Protein AF-0000000078817148 (afdb_homodimer)

Sequence (248 aa):
MAYEWDNKKPTAQMLGRWQPFHDGHYALFQEIIKKTGQVCIQIRDVQGVDDNPFDFDTVKKNIEEKLNPEFEGRFKIMMVPNITNICYGRGVGYKIEEVVLSEEIQQISATKIRAKMREDGKLKMAYEWDNKKPTAQMLGRWQPFHDGHYALFQEIIKKTGQVCIQIRDVQGVDDNPFDFDTVKKNIEEKLNPEFEGRFKIMMVPNITNICYGRGVGYKIEEVVLSEEIQQISATKIRAKMREDGKLK

Foldseek 3Di:
DDAADDPPFDEAEDEDQCLPVDPLNVVVVVVRCVVGVAYEYEHEQQPPPDPRPDGDVRRVVNVCVVCPPVSPNRYHYDYDYRDPDDDDDPPDPDDDDDDDDDPVSVPDDSVVVVVVCVVVPNHD/DDAADDPPFDEAEDEDQCLPVDPLNVVVVVVRCVVGVAYEYEHEQQPPPDPRPDGDVRRVVNVCVVCPPVSPNRYHYDYDYRDPDDDDDPPDPDDDDDDDDDPVSVPDDSVVVVVVCVVVPNHD

Organism: Pelagibacter ubique (strain HTCC1062) (NCBI:txid335992)

Solvent-accessible surface area (backbone atoms only — not comparable to full-atom values): 13906 Å² total; per-residue (Å²): 131,84,58,74,73,56,55,64,42,60,19,25,34,41,72,43,68,45,59,56,73,45,70,44,55,51,55,50,47,62,58,47,32,70,75,50,61,23,32,40,36,33,35,36,41,40,56,71,48,83,94,25,84,58,45,68,70,58,39,50,49,52,50,48,60,70,43,45,74,85,46,53,45,33,56,48,78,44,80,39,53,20,56,38,31,43,44,42,55,79,86,57,90,51,44,78,42,77,51,84,72,55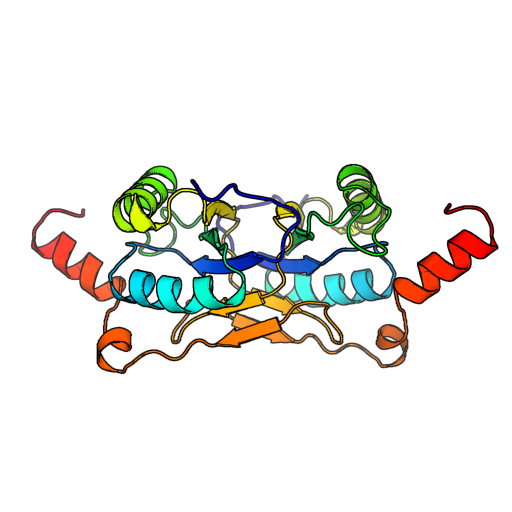,67,78,45,66,67,60,49,44,68,57,51,51,52,52,33,36,75,73,65,77,40,134,130,84,58,73,72,56,53,64,41,59,19,23,35,40,74,43,69,46,60,56,73,47,70,44,54,52,54,49,45,63,59,49,31,70,73,50,61,23,31,41,37,34,34,35,41,38,55,71,48,81,94,24,84,58,45,69,70,57,40,50,51,53,48,48,60,70,44,47,74,84,46,51,44,34,58,47,79,44,82,39,50,20,58,37,31,43,44,41,55,80,87,58,90,51,44,78,42,79,52,85,72,56,68,77,45,67,66,59,47,42,69,60,50,50,52,52,32,37,75,73,65,76,39,134

pLDDT: mean 96.59, std 4.19, range [62.62, 98.94]

InterPro domains:
  IPR014729 Rossmann-like alpha/beta/alpha sandwich fold [G3DSA:3.40.50.620] (5-93)

Radius of gyration: 19.19 Å; Cα contacts (8 Å, |Δi|>4): 423; chains: 2; bounding box: 49×57×43 Å

Secondary structure (DSSP, 8-state):
------TTS-EEEEEE--TT--HHHHHHHHHHHHHHS-EEEEEE--TTSTT----HHHHHHHHHHHHTTTTTTSEEEEEE--EEEEEE-TT-SSEEEEPPPPHHHHT--HHHHHHHHHHTTS--/------TTS-EEEEEE--TT--HHHHHHHHHHHHHHS-EEEEEE--TTSTT----HHHHHHHHHHHHTTTTTTSEEEEEE--EEEEEE-TT-SSEEEEPPPPHHHHT--HHHHHHHHHHTTS--

Structure (mmCIF, N/CA/C/O backbone):
data_AF-0000000078817148-model_v1
#
loop_
_entity.id
_entity.type
_entity.pdbx_description
1 polymer Cytidylyltransferase
#
loop_
_atom_site.group_PDB
_atom_site.id
_atom_site.type_symbol
_atom_site.label_atom_id
_atom_site.label_alt_id
_atom_site.label_comp_id
_atom_site.label_asym_id
_atom_site.label_entity_id
_atom_site.label_seq_id
_atom_site.pdbx_PDB_ins_code
_atom_site.Cartn_x
_atom_site.Cartn_y
_atom_site.Cartn_z
_atom_site.occupancy
_atom_site.B_iso_or_equiv
_atom_site.auth_seq_id
_atom_site.auth_comp_id
_atom_site.auth_asym_id
_atom_site.auth_atom_id
_atom_site.pdbx_PDB_model_num
ATOM 1 N N . MET A 1 1 ? -25.312 -10.078 -11.852 1 62.62 1 MET A N 1
ATOM 2 C CA . MET A 1 1 ? -24.797 -8.82 -12.383 1 62.62 1 MET A CA 1
ATOM 3 C C . MET A 1 1 ? -23.281 -8.734 -12.188 1 62.62 1 MET A C 1
ATOM 5 O O . MET A 1 1 ? -22.75 -9.242 -11.203 1 62.62 1 MET A O 1
ATOM 9 N N . ALA A 1 2 ? -22.594 -8.281 -13.305 1 83.25 2 ALA A N 1
ATOM 10 C CA . ALA A 1 2 ? -21.141 -8.172 -13.266 1 83.25 2 ALA A CA 1
ATOM 11 C C . ALA A 1 2 ? -20.688 -7.191 -12.195 1 83.25 2 ALA A C 1
ATOM 13 O O . ALA A 1 2 ? -21.328 -6.168 -11.969 1 83.25 2 ALA A O 1
ATOM 14 N N . TYR A 1 3 ? -19.812 -7.652 -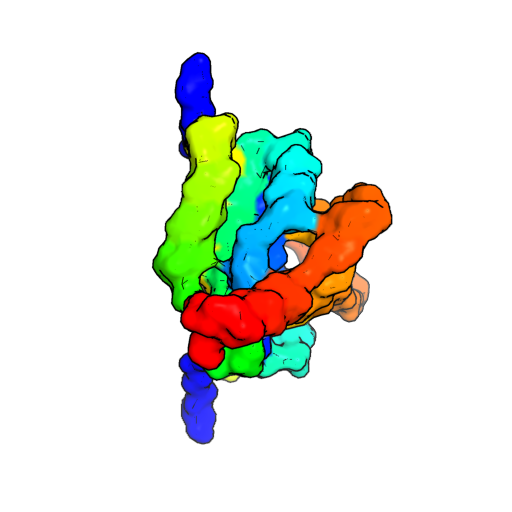11.25 1 90.56 3 TYR A N 1
ATOM 15 C CA . TYR A 1 3 ? -19.281 -6.754 -10.227 1 90.56 3 TYR A CA 1
ATOM 16 C C . TYR A 1 3 ? -18.641 -5.523 -10.859 1 90.56 3 TYR A C 1
ATOM 18 O O . TYR A 1 3 ? -17.938 -5.633 -11.867 1 90.56 3 TYR A O 1
ATOM 26 N N . GLU A 1 4 ? -18.953 -4.316 -10.344 1 94.69 4 GLU A N 1
ATOM 27 C CA . GLU A 1 4 ? -18.375 -3.061 -10.828 1 94.69 4 GLU A CA 1
ATOM 28 C C . GLU A 1 4 ? -17.406 -2.469 -9.812 1 94.69 4 GLU A C 1
ATOM 30 O O . GLU A 1 4 ? -17.781 -2.18 -8.68 1 94.69 4 GLU A O 1
ATOM 35 N N . TRP A 1 5 ? -16.188 -2.34 -10.258 1 98.12 5 TRP A N 1
ATOM 36 C CA . TRP A 1 5 ? -15.156 -1.738 -9.422 1 98.12 5 TRP A CA 1
ATOM 37 C C . TRP A 1 5 ? -15.562 -0.333 -8.984 1 98.12 5 TRP A C 1
ATOM 39 O O . TRP A 1 5 ? -16.062 0.451 -9.789 1 98.12 5 TRP A O 1
ATOM 49 N N . ASP A 1 6 ? -15.359 -0.062 -7.664 1 98.06 6 ASP A N 1
ATOM 50 C CA . ASP A 1 6 ? -15.562 1.275 -7.113 1 98.06 6 ASP A CA 1
ATOM 51 C C . ASP A 1 6 ? -14.359 1.704 -6.27 1 98.06 6 ASP A C 1
ATOM 53 O O . ASP A 1 6 ? -14.125 1.15 -5.195 1 98.06 6 ASP A O 1
ATOM 57 N N . ASN A 1 7 ? -13.664 2.701 -6.664 1 98.19 7 ASN A N 1
ATOM 58 C CA . ASN A 1 7 ? -12.438 3.16 -6.031 1 98.19 7 ASN A CA 1
ATOM 59 C C . ASN A 1 7 ? -12.688 3.67 -4.617 1 98.19 7 ASN A C 1
ATOM 61 O O . ASN A 1 7 ? -11.766 3.736 -3.801 1 98.19 7 ASN A O 1
ATOM 65 N N . LYS A 1 8 ? -13.859 3.984 -4.324 1 98.44 8 LYS A N 1
ATOM 66 C CA . LYS A 1 8 ? -14.172 4.629 -3.055 1 98.44 8 LYS A CA 1
ATOM 67 C C . LYS A 1 8 ? -14.695 3.613 -2.041 1 98.44 8 LYS A C 1
ATOM 69 O O . LYS A 1 8 ? -14.852 3.932 -0.859 1 98.44 8 LYS A O 1
ATOM 74 N N . LYS A 1 9 ? -14.93 2.453 -2.424 1 98.25 9 LYS A N 1
ATOM 75 C CA . LYS A 1 9 ? -15.391 1.407 -1.518 1 98.25 9 LYS A CA 1
ATOM 76 C C . LYS A 1 9 ? -14.227 0.801 -0.739 1 98.25 9 LYS A C 1
ATOM 78 O O . LYS A 1 9 ? -13.086 0.816 -1.206 1 98.25 9 LYS A O 1
ATOM 83 N N . PRO A 1 10 ? -14.57 0.282 0.45 1 98.62 10 PRO A N 1
ATOM 84 C CA . PRO A 1 10 ? -13.508 -0.436 1.168 1 98.62 10 PRO A CA 1
ATOM 85 C C . PRO A 1 10 ? -12.805 -1.47 0.296 1 98.62 10 PRO A C 1
ATOM 87 O O . PRO A 1 10 ? -13.453 -2.223 -0.431 1 98.62 10 PRO A O 1
ATOM 90 N N . THR A 1 11 ? -11.523 -1.424 0.329 1 98.88 11 THR A N 1
ATOM 91 C CA . THR A 1 11 ? -10.703 -2.256 -0.54 1 98.88 11 THR A CA 1
ATOM 92 C C . THR A 1 11 ? -9.555 -2.887 0.245 1 98.88 11 THR A C 1
ATOM 94 O O . THR A 1 11 ? -8.938 -2.234 1.091 1 98.88 11 THR A O 1
ATOM 97 N N . ALA A 1 12 ? -9.234 -4.168 0.027 1 98.94 12 ALA A N 1
ATOM 98 C CA . ALA A 1 12 ? -8.07 -4.816 0.633 1 98.94 12 ALA A CA 1
ATOM 99 C C . ALA A 1 12 ? -6.832 -4.648 -0.24 1 98.94 12 ALA A C 1
ATOM 101 O O . ALA A 1 12 ? -6.922 -4.684 -1.47 1 98.94 12 ALA A O 1
ATOM 102 N N . GLN A 1 13 ? -5.723 -4.422 0.364 1 98.88 13 GLN A N 1
ATOM 103 C CA . GLN A 1 13 ? -4.434 -4.387 -0.321 1 98.88 13 GLN A CA 1
ATOM 104 C C . GLN A 1 13 ? -3.727 -5.734 -0.233 1 98.88 13 GLN A C 1
ATOM 106 O O . GLN A 1 13 ? -3.693 -6.355 0.831 1 98.88 13 GLN A O 1
ATOM 111 N N . MET A 1 14 ? -3.221 -6.148 -1.293 1 98.62 14 MET A N 1
ATOM 112 C CA . MET A 1 14 ? -2.34 -7.305 -1.423 1 98.62 14 MET A CA 1
ATOM 113 C C . MET A 1 14 ? -1.045 -6.926 -2.133 1 98.62 14 MET A C 1
ATOM 115 O O . MET A 1 14 ? -1.042 -6.691 -3.344 1 98.62 14 MET A O 1
ATOM 119 N N . LEU A 1 15 ? 0.005 -6.848 -1.396 1 98.81 15 LEU A N 1
ATOM 120 C CA . LEU A 1 15 ? 1.293 -6.391 -1.904 1 98.81 15 LEU A CA 1
ATOM 121 C C . LEU A 1 15 ? 2.234 -7.566 -2.141 1 98.81 15 LEU A C 1
ATOM 123 O O . LEU A 1 15 ? 2.309 -8.484 -1.317 1 98.81 15 LEU A O 1
ATOM 127 N N . GLY A 1 16 ? 2.936 -7.562 -3.262 1 98.31 16 GLY A N 1
ATOM 128 C CA . GLY A 1 16 ? 3.908 -8.617 -3.492 1 98.31 16 GLY A CA 1
ATOM 129 C C . GLY A 1 16 ? 4.746 -8.398 -4.738 1 98.31 16 GLY A C 1
ATOM 130 O O . GLY A 1 16 ? 4.543 -7.418 -5.461 1 98.31 16 GLY A O 1
ATOM 131 N N . ARG A 1 17 ? 5.734 -9.273 -4.879 1 98.12 17 ARG A N 1
ATOM 132 C CA . ARG A 1 17 ? 6.531 -9.328 -6.102 1 98.12 17 ARG A CA 1
ATOM 133 C C . ARG A 1 17 ? 5.855 -10.188 -7.16 1 98.12 17 ARG A C 1
ATOM 135 O O . ARG A 1 17 ? 5.973 -9.914 -8.359 1 98.12 17 ARG A O 1
ATOM 142 N N . TRP A 1 18 ? 5.238 -11.289 -6.746 1 98.06 18 TRP A N 1
ATOM 143 C CA . TRP A 1 18 ? 4.484 -12.203 -7.605 1 98.06 18 TRP A CA 1
ATOM 144 C C . TRP A 1 18 ? 5.352 -12.711 -8.75 1 98.06 18 TRP A C 1
ATOM 146 O O . TRP A 1 18 ? 4.965 -12.625 -9.914 1 98.06 18 TRP A O 1
ATOM 156 N N . GLN A 1 19 ? 6.434 -13.281 -8.391 1 96.88 19 GLN A N 1
ATOM 157 C CA . GLN A 1 19 ? 7.512 -13.656 -9.297 1 96.88 19 GLN A CA 1
ATOM 158 C C . GLN A 1 19 ? 7.742 -15.164 -9.273 1 96.88 19 GLN A C 1
ATOM 160 O O . GLN A 1 19 ? 8.852 -15.625 -8.992 1 96.88 19 GLN A O 1
ATOM 165 N N . PRO A 1 20 ? 6.93 -16.016 -9.586 1 97.06 20 PRO A N 1
ATOM 166 C CA . PRO A 1 20 ? 5.652 -15.75 -10.25 1 97.06 20 PRO A CA 1
ATOM 167 C C . PRO A 1 20 ? 4.465 -15.781 -9.297 1 97.06 20 PRO A C 1
ATOM 169 O O . PRO A 1 20 ? 4.609 -16.203 -8.141 1 97.06 20 PRO A O 1
ATOM 172 N N . PHE A 1 21 ? 3.291 -15.352 -9.773 1 98 21 PHE A N 1
ATOM 173 C CA . PHE A 1 21 ? 2.023 -15.578 -9.086 1 98 21 PHE A CA 1
ATOM 174 C C . PHE A 1 21 ? 1.657 -17.047 -9.102 1 98 21 PHE A C 1
ATOM 176 O O . PHE A 1 21 ? 1.493 -17.641 -10.172 1 98 21 PHE A O 1
ATOM 183 N N . HIS A 1 22 ? 1.601 -17.672 -7.949 1 96.94 22 HIS A N 1
ATOM 184 C CA . HIS A 1 22 ? 1.388 -19.109 -7.887 1 96.94 22 HIS A CA 1
ATOM 185 C C . HIS A 1 22 ? 0.151 -19.453 -7.059 1 96.94 22 HIS A C 1
ATOM 187 O O . HIS A 1 22 ? -0.595 -18.562 -6.656 1 96.94 22 HIS A O 1
ATOM 193 N N . ASP A 1 23 ? -0.026 -20.719 -6.754 1 96.81 23 ASP A N 1
ATOM 194 C CA . ASP A 1 23 ? -1.26 -21.203 -6.137 1 96.81 23 ASP A CA 1
ATOM 195 C C . ASP A 1 23 ? -1.374 -20.719 -4.691 1 96.81 23 ASP A C 1
ATOM 197 O O . ASP A 1 23 ? -2.477 -20.484 -4.195 1 96.81 23 ASP A O 1
ATOM 201 N N . GLY A 1 24 ? -0.303 -20.594 -4.082 1 96.75 24 GLY A N 1
ATOM 202 C CA . GLY A 1 24 ? -0.321 -20.016 -2.742 1 96.75 24 GLY A CA 1
ATOM 203 C C . GLY A 1 24 ? -0.859 -18.594 -2.707 1 96.75 24 GLY A C 1
ATOM 204 O O . GLY A 1 24 ? -1.636 -18.25 -1.816 1 96.75 24 GLY A O 1
ATOM 205 N N . HIS A 1 25 ? -0.403 -17.844 -3.723 1 97.94 25 HIS A N 1
ATOM 206 C CA . HIS A 1 25 ? -0.902 -16.484 -3.836 1 97.94 25 HIS A CA 1
ATOM 207 C C . HIS A 1 25 ? -2.391 -16.453 -4.164 1 97.94 25 HIS A C 1
ATOM 209 O O . HIS A 1 25 ? -3.133 -15.609 -3.662 1 97.94 25 HIS A O 1
ATOM 215 N N . TYR A 1 26 ? -2.811 -17.359 -5.023 1 98.31 26 TYR A N 1
ATOM 216 C CA . TYR A 1 26 ? -4.223 -17.484 -5.359 1 98.31 26 TYR A CA 1
ATOM 217 C C . TYR A 1 26 ? -5.059 -17.781 -4.117 1 98.31 26 TYR A C 1
ATOM 219 O O . TYR A 1 26 ? -6.105 -17.156 -3.906 1 98.31 26 TYR A O 1
ATOM 227 N N . ALA A 1 27 ? -4.625 -18.719 -3.316 1 98.31 27 ALA A N 1
ATOM 228 C CA . ALA A 1 27 ? -5.309 -19.031 -2.066 1 98.31 27 ALA A CA 1
ATOM 229 C C . ALA A 1 27 ? -5.359 -17.828 -1.142 1 98.31 27 ALA A C 1
ATOM 231 O O . ALA A 1 27 ? -6.383 -17.562 -0.504 1 98.31 27 ALA A O 1
ATOM 232 N N . LEU A 1 28 ? -4.258 -17.156 -1.059 1 98.31 28 LEU A N 1
ATOM 233 C CA . LEU A 1 28 ? -4.195 -15.938 -0.263 1 98.31 28 LEU A CA 1
ATOM 234 C C . LEU A 1 28 ? -5.227 -14.922 -0.746 1 98.31 28 LEU A C 1
ATOM 236 O O . LEU A 1 28 ? -5.973 -14.359 0.059 1 98.31 28 LEU A O 1
ATOM 240 N N . PHE A 1 29 ? -5.277 -14.727 -2.045 1 98.81 2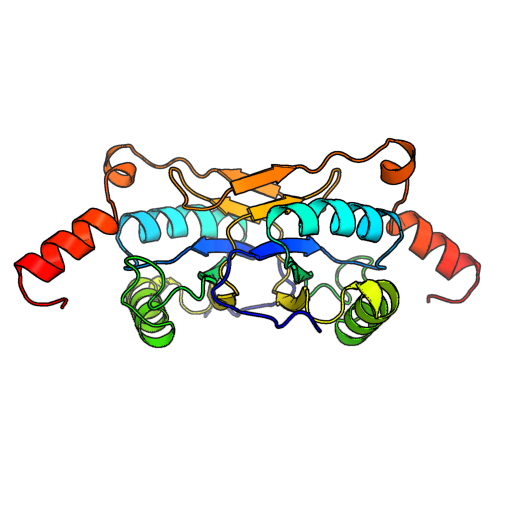9 PHE A N 1
ATOM 241 C CA . PHE A 1 29 ? -6.242 -13.812 -2.648 1 98.81 29 PHE A CA 1
ATOM 242 C C . PHE A 1 29 ? -7.668 -14.203 -2.268 1 98.81 29 PHE A C 1
ATOM 244 O O . PHE A 1 29 ? -8.477 -13.344 -1.91 1 98.81 29 PHE A O 1
ATOM 251 N N . GLN A 1 30 ? -7.953 -15.43 -2.369 1 98.75 30 GLN A N 1
ATOM 252 C CA . GLN A 1 30 ? -9.297 -15.914 -2.086 1 98.75 30 GLN A CA 1
ATOM 253 C C . GLN A 1 30 ? -9.711 -15.586 -0.654 1 98.75 30 GLN A C 1
ATOM 255 O O . GLN A 1 30 ? -10.883 -15.312 -0.389 1 98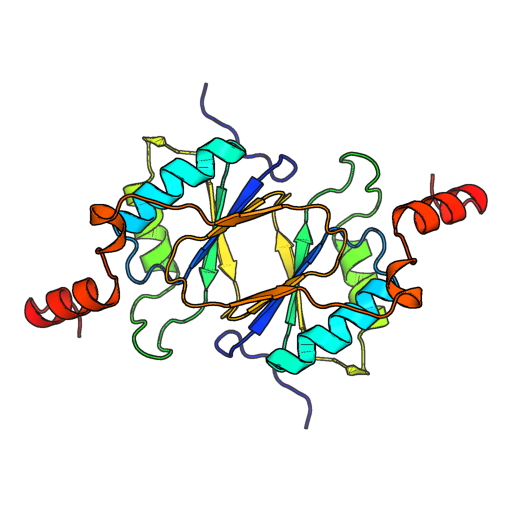.75 30 GLN A O 1
ATOM 260 N N . GLU A 1 31 ? -8.812 -15.633 0.245 1 98.69 31 GLU A N 1
ATOM 261 C CA . GLU A 1 31 ? -9.102 -15.281 1.632 1 98.69 31 GLU A CA 1
ATOM 262 C C . GLU A 1 31 ? -9.211 -13.773 1.809 1 98.69 31 GLU A C 1
ATOM 264 O O . GLU A 1 31 ? -10.094 -13.289 2.523 1 98.69 31 GLU A O 1
ATOM 269 N N . ILE A 1 32 ? -8.383 -13.039 1.078 1 98.75 32 ILE A N 1
ATOM 270 C CA . ILE A 1 32 ? -8.305 -11.594 1.229 1 98.75 32 ILE A CA 1
ATOM 271 C C . ILE A 1 32 ? -9.57 -10.945 0.678 1 98.75 32 ILE A C 1
ATOM 273 O O . ILE A 1 32 ? -10.125 -10.031 1.288 1 98.75 32 ILE A O 1
ATOM 277 N N . ILE A 1 33 ? -10.039 -11.406 -0.421 1 98.75 33 ILE A N 1
ATOM 278 C CA . ILE A 1 33 ? -11.156 -10.758 -1.109 1 98.75 33 ILE A CA 1
ATOM 279 C C . ILE A 1 33 ? -12.414 -10.867 -0.259 1 98.75 33 ILE A C 1
ATOM 281 O O . ILE A 1 33 ? -13.359 -10.086 -0.438 1 98.75 33 ILE A O 1
ATOM 285 N N . LYS A 1 34 ? -12.453 -11.82 0.647 1 98.44 34 LYS A N 1
ATOM 286 C CA . LYS A 1 34 ? -13.609 -12 1.524 1 98.44 34 LYS A CA 1
ATOM 287 C C . LYS A 1 34 ? -13.75 -10.828 2.494 1 98.44 34 LYS A C 1
ATOM 289 O O . LYS A 1 34 ? -14.82 -10.625 3.076 1 98.44 34 LYS A O 1
ATOM 294 N N . LYS A 1 35 ? -12.727 -10.141 2.678 1 98.25 35 LYS A N 1
ATOM 295 C CA . LYS A 1 35 ? -12.727 -9.078 3.674 1 98.25 35 LYS A CA 1
ATOM 296 C C . LYS A 1 35 ? -13.539 -7.879 3.193 1 98.25 35 LYS A C 1
ATOM 298 O O . LYS A 1 35 ? -14.25 -7.246 3.979 1 98.25 35 LYS A O 1
ATOM 303 N N . THR A 1 36 ? -13.43 -7.48 1.875 1 98.38 36 THR A N 1
ATOM 304 C CA . THR A 1 36 ? -14.023 -6.23 1.416 1 98.38 36 THR A CA 1
ATOM 305 C C . THR A 1 36 ? -14.797 -6.441 0.119 1 98.38 36 THR A C 1
ATOM 307 O O . THR A 1 36 ? -15.578 -5.574 -0.294 1 98.38 36 THR A O 1
ATOM 310 N N . GLY A 1 37 ? -14.539 -7.492 -0.501 1 98.38 37 GLY A N 1
ATOM 311 C CA . GLY A 1 37 ? -15.203 -7.766 -1.765 1 98.38 37 GLY A CA 1
ATOM 312 C C . GLY A 1 37 ? -14.414 -7.289 -2.971 1 98.38 37 GLY A C 1
ATOM 313 O O . GLY A 1 37 ? -14.75 -7.629 -4.109 1 98.38 37 GLY A O 1
ATOM 314 N N . GLN A 1 38 ? -13.398 -6.48 -2.807 1 98.75 38 GLN A N 1
ATOM 315 C CA . GLN A 1 38 ? -12.492 -6.082 -3.879 1 98.75 38 GLN A CA 1
ATOM 316 C C . GLN A 1 38 ? -11.07 -5.922 -3.363 1 98.75 38 GLN A C 1
ATOM 318 O O . GLN A 1 38 ? -10.859 -5.586 -2.197 1 98.75 38 GLN A O 1
ATOM 323 N N . VAL A 1 39 ? -10.078 -6.207 -4.25 1 98.94 39 VAL A N 1
ATOM 324 C CA . VAL A 1 39 ? -8.68 -6.266 -3.828 1 98.94 39 VAL A CA 1
ATOM 325 C C . VAL A 1 39 ? -7.824 -5.406 -4.758 1 98.94 39 VAL A C 1
ATOM 327 O O . VAL A 1 39 ? -7.926 -5.52 -5.98 1 98.94 39 VAL A O 1
ATOM 330 N N . CYS A 1 40 ? -7.082 -4.5 -4.188 1 98.94 40 CYS A N 1
ATOM 331 C CA . CYS A 1 40 ? -6.004 -3.818 -4.898 1 98.94 40 CYS A CA 1
ATOM 332 C C . CYS A 1 40 ? -4.715 -4.625 -4.84 1 98.94 40 CYS A C 1
ATOM 334 O O . CYS A 1 40 ? -4.066 -4.691 -3.793 1 98.94 40 CYS A O 1
ATOM 336 N N . ILE A 1 41 ? -4.359 -5.227 -5.898 1 98.94 41 ILE A N 1
ATOM 337 C CA . ILE A 1 41 ? -3.121 -5.992 -6 1 98.94 41 ILE A CA 1
ATOM 338 C C . ILE A 1 41 ? -1.979 -5.074 -6.43 1 98.94 41 ILE A C 1
ATOM 340 O O . ILE A 1 41 ? -1.997 -4.527 -7.535 1 98.94 41 ILE A O 1
ATOM 344 N N . GLN A 1 42 ? -1.021 -4.934 -5.578 1 98.94 42 GLN A N 1
ATOM 345 C CA . GLN A 1 42 ? 0.13 -4.078 -5.84 1 98.94 42 GLN A CA 1
ATOM 346 C C . GLN A 1 42 ? 1.365 -4.906 -6.188 1 98.94 42 GLN A C 1
ATOM 348 O O . GLN A 1 42 ? 1.788 -5.754 -5.398 1 98.94 42 GLN A O 1
ATOM 353 N N . ILE A 1 43 ? 1.882 -4.617 -7.344 1 98.94 43 ILE A N 1
ATOM 354 C CA . ILE A 1 43 ? 3.082 -5.293 -7.824 1 98.94 43 ILE A CA 1
ATOM 355 C C . ILE A 1 43 ? 4.301 -4.402 -7.602 1 98.94 43 ILE A C 1
ATOM 357 O O . ILE A 1 43 ? 4.379 -3.297 -8.141 1 98.94 43 ILE A O 1
ATOM 361 N N . ARG A 1 44 ? 5.262 -4.871 -6.809 1 98.81 44 ARG A N 1
ATOM 362 C CA . ARG A 1 44 ? 6.496 -4.125 -6.586 1 98.81 44 ARG A CA 1
ATOM 363 C C . ARG A 1 44 ? 7.344 -4.078 -7.848 1 98.81 44 ARG A C 1
ATOM 365 O O . ARG A 1 44 ? 7.457 -5.078 -8.562 1 98.81 44 ARG A O 1
ATOM 372 N N . ASP A 1 45 ? 7.898 -2.951 -8.172 1 98.62 45 ASP A N 1
ATOM 373 C CA . ASP A 1 45 ? 8.797 -2.795 -9.312 1 98.62 45 ASP A CA 1
ATOM 374 C C . ASP A 1 45 ? 10.172 -3.385 -9.016 1 98.62 45 ASP A C 1
ATOM 376 O O . ASP A 1 45 ? 11.086 -2.664 -8.609 1 98.62 45 ASP A O 1
ATOM 380 N N . VAL A 1 46 ? 10.336 -4.676 -9.336 1 98.12 46 VAL A N 1
ATOM 381 C CA . VAL A 1 46 ? 11.555 -5.324 -8.859 1 98.12 46 VAL A CA 1
ATOM 382 C C . VAL A 1 46 ? 12.219 -6.082 -10.008 1 98.12 46 VAL A C 1
ATOM 384 O O . VAL A 1 46 ? 13.156 -6.855 -9.797 1 98.12 46 VAL A O 1
ATOM 387 N N . GLN A 1 47 ? 11.703 -5.879 -11.219 1 97.38 47 GLN A N 1
ATOM 388 C CA . GLN A 1 47 ? 12.344 -6.605 -12.305 1 97.38 47 GLN A CA 1
ATOM 389 C C . GLN A 1 47 ? 13.844 -6.332 -12.344 1 97.38 47 GLN A C 1
ATOM 391 O O . GLN A 1 47 ? 14.273 -5.18 -12.305 1 97.38 47 GLN A O 1
ATOM 396 N N . GLY A 1 48 ? 14.594 -7.406 -12.391 1 96.19 48 GLY A N 1
ATOM 397 C CA . GLY A 1 48 ? 16.031 -7.273 -12.523 1 96.19 48 GLY A CA 1
ATOM 398 C C . GLY A 1 48 ? 16.75 -7.062 -11.195 1 96.19 48 GLY A C 1
ATOM 399 O O . GLY A 1 48 ? 17.969 -7.086 -11.133 1 96.19 48 GLY A O 1
ATOM 400 N N . VAL A 1 49 ? 15.977 -6.715 -10.172 1 95.75 49 VAL A N 1
ATOM 401 C CA . VAL A 1 49 ? 16.531 -6.637 -8.82 1 95.75 49 VAL A CA 1
ATOM 402 C C . VAL A 1 49 ? 16.562 -8.031 -8.203 1 95.75 49 VAL A C 1
ATOM 404 O O . VAL A 1 49 ? 15.547 -8.734 -8.188 1 95.75 49 VAL A O 1
ATOM 407 N N . ASP A 1 50 ? 17.719 -8.43 -7.773 1 93.81 50 ASP A N 1
ATOM 408 C CA . ASP A 1 50 ? 17.891 -9.773 -7.23 1 93.81 50 ASP A CA 1
ATOM 409 C C . ASP A 1 50 ? 17.391 -10.828 -8.211 1 93.81 50 ASP A C 1
ATOM 411 O O . ASP A 1 50 ? 17.734 -10.805 -9.391 1 93.81 50 ASP A O 1
ATOM 415 N N . ASP A 1 51 ? 16.641 -11.828 -7.715 1 95.44 51 ASP A N 1
ATOM 416 C CA . ASP A 1 51 ? 16.141 -12.93 -8.531 1 95.44 51 ASP A CA 1
ATOM 417 C C . ASP A 1 51 ? 14.68 -12.711 -8.914 1 95.44 51 ASP A C 1
ATOM 419 O O . ASP A 1 51 ? 13.836 -13.578 -8.672 1 95.44 51 ASP A O 1
ATOM 423 N N . ASN A 1 52 ? 14.461 -11.57 -9.492 1 97.81 52 ASN A N 1
ATOM 424 C CA . ASN A 1 52 ? 13.133 -11.227 -9.992 1 97.81 52 ASN A CA 1
ATOM 425 C C . ASN A 1 52 ? 13.141 -10.984 -11.492 1 97.81 52 ASN A C 1
ATOM 427 O O . ASN A 1 52 ? 13.273 -9.852 -11.945 1 97.81 52 ASN A O 1
ATOM 431 N N . PRO A 1 53 ? 12.852 -12.023 -12.25 1 97.88 53 PRO A N 1
ATOM 432 C CA . PRO A 1 53 ? 13.086 -11.93 -13.695 1 97.88 53 PRO A CA 1
ATOM 433 C C . PRO A 1 53 ? 11.898 -11.352 -14.453 1 97.88 53 PRO A C 1
ATOM 435 O O . PRO A 1 53 ? 12.047 -10.914 -15.602 1 97.88 53 PRO A O 1
ATOM 438 N N . PHE A 1 54 ? 10.711 -11.367 -13.969 1 98.12 54 PHE A N 1
ATOM 439 C CA . PHE A 1 54 ? 9.516 -11.023 -14.727 1 98.12 54 PHE A CA 1
ATOM 440 C C . PHE A 1 54 ? 9.203 -9.531 -14.602 1 98.12 54 PHE A C 1
ATOM 442 O O . PHE A 1 54 ? 9.336 -8.953 -13.523 1 98.12 54 PHE A O 1
ATOM 449 N N . ASP A 1 55 ? 8.836 -8.969 -15.695 1 98.06 55 ASP A N 1
ATOM 450 C CA . ASP A 1 55 ? 8.469 -7.559 -15.68 1 98.06 55 ASP A CA 1
ATOM 451 C C . ASP A 1 55 ? 7.008 -7.371 -15.266 1 98.06 55 ASP A C 1
ATOM 453 O O . ASP A 1 55 ? 6.266 -8.344 -15.141 1 98.06 55 ASP A O 1
ATOM 457 N N . PHE A 1 56 ? 6.629 -6.148 -15.109 1 98.69 56 PHE A N 1
ATOM 458 C CA . PHE A 1 56 ? 5.301 -5.801 -14.625 1 98.69 56 PHE A CA 1
ATOM 459 C C . PHE A 1 56 ? 4.223 -6.395 -15.523 1 98.69 56 PHE A C 1
ATOM 461 O O . PHE A 1 56 ? 3.281 -7.027 -15.039 1 98.69 56 PHE A O 1
ATOM 468 N N . ASP A 1 57 ? 4.32 -6.168 -16.812 1 98.62 57 ASP A N 1
ATOM 469 C CA . ASP A 1 57 ? 3.283 -6.59 -17.766 1 98.62 57 ASP A CA 1
ATOM 470 C C . ASP A 1 57 ? 3.111 -8.109 -17.734 1 98.62 57 ASP A C 1
ATOM 472 O O . ASP A 1 57 ? 1.988 -8.609 -17.828 1 98.62 57 ASP A O 1
ATOM 476 N N . THR A 1 58 ? 4.207 -8.836 -17.625 1 98.44 58 THR A N 1
ATOM 477 C CA . THR A 1 58 ? 4.168 -10.297 -17.547 1 98.44 58 THR A CA 1
ATOM 478 C C . THR A 1 58 ? 3.457 -10.75 -16.281 1 98.44 58 THR A C 1
ATOM 480 O O . THR A 1 58 ? 2.562 -11.602 -16.344 1 98.44 58 THR A O 1
ATOM 483 N N . VAL A 1 59 ? 3.803 -10.188 -15.18 1 98.75 59 VAL A N 1
ATOM 484 C CA . VAL A 1 59 ? 3.199 -10.555 -13.898 1 98.75 59 VAL A CA 1
ATOM 485 C C . VAL A 1 59 ? 1.712 -10.211 -13.914 1 98.75 59 VAL A C 1
ATOM 487 O O . VAL A 1 59 ? 0.875 -11.023 -13.523 1 98.75 59 VAL A O 1
ATOM 490 N N . LYS A 1 60 ? 1.396 -9.031 -14.391 1 98.88 60 LYS A N 1
ATOM 491 C CA . LYS A 1 60 ? 0.009 -8.586 -14.492 1 98.88 60 LYS A CA 1
ATOM 492 C C . LYS A 1 60 ? -0.824 -9.57 -15.312 1 98.88 60 LYS A C 1
ATOM 494 O O . LYS A 1 60 ? -1.915 -9.961 -14.898 1 98.88 60 LYS A O 1
ATOM 499 N N . LYS A 1 61 ? -0.356 -9.906 -16.453 1 98.69 61 LYS A N 1
ATOM 500 C CA . LYS A 1 61 ? -1.057 -10.836 -17.328 1 98.69 61 LYS A CA 1
ATOM 501 C C . LYS A 1 61 ? -1.312 -12.164 -16.625 1 98.69 61 LYS A C 1
ATOM 503 O O . LYS A 1 61 ? -2.412 -12.719 -16.719 1 98.69 61 LYS A O 1
ATOM 508 N N . ASN A 1 62 ? -0.272 -12.711 -15.945 1 98.38 62 ASN A N 1
ATOM 509 C CA . ASN A 1 62 ? -0.391 -13.977 -15.234 1 98.38 62 ASN A CA 1
ATOM 510 C C . ASN A 1 62 ? -1.463 -13.914 -14.148 1 98.38 62 ASN A C 1
ATOM 512 O O . ASN A 1 62 ? -2.25 -14.844 -13.984 1 98.38 62 ASN A O 1
ATOM 516 N N . ILE A 1 63 ? -1.509 -12.82 -13.398 1 98.88 63 ILE A N 1
ATOM 517 C CA . ILE A 1 63 ? -2.502 -12.625 -12.344 1 98.88 63 ILE A CA 1
ATOM 518 C C . ILE A 1 63 ? -3.9 -12.586 -12.961 1 98.88 63 ILE A C 1
ATOM 520 O O . ILE A 1 63 ? -4.812 -13.273 -12.484 1 98.88 63 ILE A O 1
ATOM 524 N N . GLU A 1 64 ? -4.016 -11.797 -14.023 1 98.75 64 GLU A N 1
ATOM 525 C CA . GLU A 1 64 ? -5.309 -11.664 -14.68 1 98.75 64 GLU A CA 1
ATOM 526 C C . GLU A 1 64 ? -5.797 -13.008 -15.211 1 98.75 64 GLU A C 1
ATOM 528 O O . GLU A 1 64 ? -6.977 -13.344 -15.086 1 98.75 64 GLU A O 1
ATOM 533 N N . GLU A 1 65 ? -4.957 -13.766 -15.789 1 98.31 65 GLU A N 1
ATOM 534 C CA . GLU A 1 65 ? -5.316 -15.078 -16.312 1 98.31 65 GLU A CA 1
ATOM 535 C C . GLU A 1 65 ? -5.77 -16.016 -15.203 1 98.31 65 GLU A C 1
ATOM 537 O O . GLU A 1 65 ? -6.672 -16.844 -15.406 1 98.31 65 GLU A O 1
ATOM 542 N N . LYS A 1 66 ? -5.117 -15.891 -14.086 1 98.25 66 LYS A N 1
ATOM 543 C CA . LYS A 1 66 ? -5.426 -16.781 -12.969 1 98.25 66 LYS A CA 1
ATOM 544 C C . LYS A 1 66 ? -6.734 -16.375 -12.289 1 98.25 66 LYS A C 1
ATOM 546 O O . LYS A 1 66 ? -7.504 -17.234 -11.859 1 98.25 66 LYS A O 1
ATOM 551 N N . LEU A 1 67 ? -7.082 -15.141 -12.234 1 98.56 67 LEU A N 1
ATOM 552 C CA . LEU A 1 67 ? -8.211 -14.664 -11.445 1 98.56 67 LEU A CA 1
ATOM 553 C C . LEU A 1 67 ? -9.461 -14.539 -12.297 1 98.56 67 LEU A C 1
ATOM 555 O O . LEU A 1 67 ? -10.586 -14.633 -11.789 1 98.56 67 LEU A O 1
ATOM 559 N N . ASN A 1 68 ? -9.203 -14.312 -13.633 1 97.5 68 ASN A N 1
ATOM 560 C CA . ASN A 1 68 ? -10.344 -14.211 -14.531 1 97.5 68 ASN A CA 1
ATOM 561 C C . ASN A 1 68 ? -10.789 -15.586 -15.023 1 97.5 68 ASN A C 1
ATOM 563 O O . ASN A 1 68 ? -9.977 -16.484 -15.18 1 97.5 68 ASN A O 1
ATOM 567 N N . PRO A 1 69 ? -12.172 -15.734 -15.211 1 97.19 69 PRO A N 1
ATOM 568 C CA . PRO A 1 69 ? -13.242 -14.734 -15.117 1 97.19 69 PRO A CA 1
ATOM 569 C C . PRO A 1 69 ? -13.898 -14.703 -13.742 1 97.19 69 PRO A C 1
ATOM 571 O O . PRO A 1 69 ? -14.758 -13.852 -13.484 1 97.19 69 PRO A O 1
ATOM 574 N N . GLU A 1 70 ? -13.453 -15.539 -12.898 1 96.94 70 GLU A N 1
ATOM 575 C CA . GLU A 1 70 ? -14.133 -15.742 -11.625 1 96.94 70 GLU A CA 1
ATOM 576 C C . GLU A 1 70 ? -14.219 -14.445 -10.828 1 96.94 70 GLU A C 1
ATOM 578 O O . GLU A 1 70 ? -15.219 -14.188 -10.156 1 96.94 70 GLU A O 1
ATOM 583 N N . PHE A 1 71 ? -13.234 -13.625 -10.906 1 98.25 71 PHE A N 1
ATOM 584 C CA . PHE A 1 71 ? -13.172 -12.43 -10.078 1 98.25 71 PHE A CA 1
ATOM 585 C C . PHE A 1 71 ? -13.117 -11.172 -10.945 1 98.25 71 PHE A C 1
ATOM 587 O O . PHE A 1 71 ? -12.57 -10.148 -10.531 1 98.25 71 PHE A O 1
ATOM 594 N N . GLU A 1 72 ? -13.586 -11.273 -12.117 1 97.38 72 GLU A N 1
ATOM 595 C CA . GLU A 1 72 ? -13.602 -10.148 -13.039 1 97.38 72 GLU A CA 1
ATOM 596 C C . GLU A 1 72 ? -14.25 -8.922 -12.398 1 97.38 72 GLU A C 1
ATOM 598 O O . G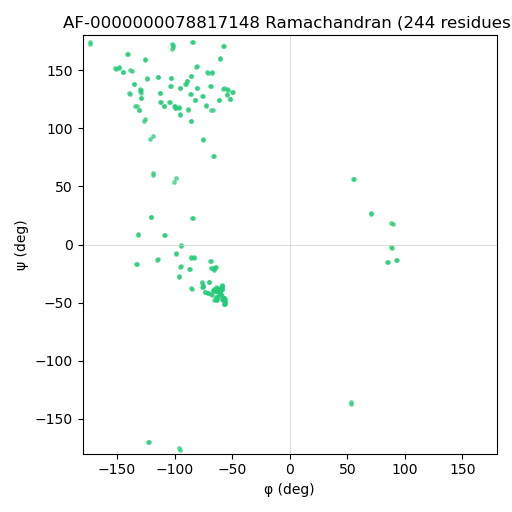LU A 1 72 ? -15.352 -9.016 -11.844 1 97.38 72 GLU A O 1
ATOM 603 N N . GLY A 1 73 ? -13.555 -7.875 -12.398 1 97.69 73 GLY A N 1
ATOM 604 C CA . GLY A 1 73 ? -14.086 -6.625 -11.883 1 97.69 73 GLY A CA 1
ATOM 605 C C . GLY A 1 73 ? -13.867 -6.457 -10.391 1 97.69 73 GLY A C 1
ATOM 606 O O . GLY A 1 73 ? -14.18 -5.406 -9.828 1 97.69 73 GLY A O 1
ATOM 607 N N . ARG A 1 74 ? -13.281 -7.43 -9.742 1 98.56 74 ARG A N 1
ATOM 608 C CA . ARG A 1 74 ? -13.188 -7.395 -8.281 1 98.56 74 ARG A CA 1
ATOM 609 C C . ARG A 1 74 ? -11.758 -7.137 -7.832 1 98.56 74 ARG A C 1
ATOM 611 O O . ARG A 1 74 ? -11.445 -7.234 -6.645 1 98.56 74 ARG A O 1
ATOM 618 N N . PHE A 1 75 ? -10.93 -6.824 -8.836 1 98.81 75 PHE A N 1
ATOM 619 C CA . PHE A 1 75 ? -9.562 -6.484 -8.461 1 98.81 75 PHE A CA 1
ATOM 620 C C . PHE A 1 75 ? -8.969 -5.465 -9.422 1 98.81 75 PHE A C 1
ATOM 622 O O . PHE A 1 75 ? -9.414 -5.359 -10.57 1 98.81 75 PHE A O 1
ATOM 629 N N . LYS A 1 76 ? -8.055 -4.691 -8.945 1 98.69 76 LYS A N 1
ATOM 630 C CA . LYS A 1 76 ? -7.203 -3.795 -9.719 1 98.69 76 LYS A CA 1
ATOM 631 C C . LYS A 1 76 ? -5.727 -4.09 -9.469 1 98.69 76 LYS A C 1
ATOM 633 O O . LYS A 1 76 ? -5.336 -4.438 -8.352 1 98.69 76 LYS A O 1
ATOM 638 N N . ILE A 1 77 ? -4.977 -3.965 -10.516 1 98.88 77 ILE A N 1
ATOM 639 C CA . ILE A 1 77 ? -3.541 -4.203 -10.43 1 98.88 77 ILE A CA 1
ATOM 640 C C . ILE A 1 77 ? -2.787 -2.895 -10.656 1 98.88 77 ILE A C 1
ATOM 642 O O . ILE A 1 77 ? -3.111 -2.139 -11.578 1 98.88 77 ILE A O 1
ATOM 646 N N . MET A 1 78 ? -1.869 -2.592 -9.797 1 98.75 78 MET A N 1
ATOM 647 C CA . MET A 1 78 ? -1.064 -1.393 -10.016 1 98.75 78 MET A CA 1
ATOM 648 C C . MET A 1 78 ? 0.402 -1.656 -9.688 1 98.75 78 MET A C 1
ATOM 650 O O . MET A 1 78 ? 0.713 -2.49 -8.836 1 98.75 78 MET A O 1
ATOM 654 N N . MET A 1 79 ? 1.284 -0.956 -10.359 1 98.88 79 MET A N 1
ATOM 655 C CA . MET A 1 79 ? 2.705 -0.958 -10.023 1 98.88 79 MET A CA 1
ATOM 656 C C . MET A 1 79 ? 2.992 -0.016 -8.859 1 98.88 79 MET A C 1
ATOM 658 O O . MET A 1 79 ? 2.473 1.1 -8.82 1 98.88 79 MET A O 1
ATOM 662 N N . VAL A 1 80 ? 3.76 -0.49 -7.957 1 98.88 80 VAL A N 1
ATOM 663 C CA . VAL A 1 80 ? 4.27 0.357 -6.887 1 98.88 80 VAL A CA 1
ATOM 664 C C . VAL A 1 80 ? 5.793 0.264 -6.836 1 98.88 80 VAL A C 1
ATOM 666 O O . VAL A 1 80 ? 6.387 -0.648 -7.422 1 98.88 80 VAL A O 1
ATOM 669 N N . PRO A 1 81 ? 6.461 1.289 -6.219 1 98.81 81 PRO A N 1
ATOM 670 C CA . PRO A 1 81 ? 7.906 1.119 -6.035 1 98.81 81 PRO A CA 1
ATOM 671 C C . PRO A 1 81 ? 8.25 -0.135 -5.238 1 98.81 81 PRO A C 1
ATOM 673 O O . PRO A 1 81 ? 7.359 -0.822 -4.734 1 98.81 81 PRO A O 1
ATOM 676 N N . ASN A 1 82 ? 9.516 -0.443 -5.191 1 98.81 82 ASN A N 1
ATOM 677 C CA . ASN A 1 82 ? 9.992 -1.581 -4.41 1 98.81 82 ASN A CA 1
ATOM 678 C C . ASN A 1 82 ? 9.789 -1.355 -2.914 1 98.81 82 ASN A C 1
ATOM 680 O O . ASN A 1 82 ? 10.75 -1.135 -2.18 1 98.81 82 ASN A O 1
ATOM 684 N N . ILE A 1 83 ? 8.586 -1.504 -2.494 1 98.88 83 ILE A N 1
ATOM 685 C CA . ILE A 1 83 ? 8.219 -1.301 -1.098 1 98.88 83 ILE A CA 1
ATOM 686 C C . ILE A 1 83 ? 8.742 -2.459 -0.252 1 98.88 83 ILE A C 1
ATOM 688 O O . ILE A 1 83 ? 8.344 -3.609 -0.45 1 98.88 83 ILE A O 1
ATOM 692 N N . THR A 1 84 ? 9.602 -2.109 0.694 1 98.75 84 THR A N 1
ATOM 693 C CA . THR A 1 84 ? 10.18 -3.111 1.581 1 98.75 84 THR A CA 1
ATOM 694 C C . THR A 1 84 ? 9.727 -2.887 3.021 1 98.75 84 THR A C 1
ATOM 696 O O . THR A 1 84 ? 9.906 -3.756 3.877 1 98.75 84 THR A O 1
ATOM 699 N N . ASN A 1 85 ? 9.141 -1.792 3.322 1 98.81 85 ASN A N 1
ATOM 700 C CA . ASN A 1 85 ? 8.625 -1.437 4.641 1 98.81 85 ASN A CA 1
ATOM 701 C C . ASN A 1 85 ? 7.223 -0.85 4.551 1 98.81 85 ASN A C 1
ATOM 703 O O . ASN A 1 85 ? 7.004 0.156 3.873 1 98.81 85 ASN A O 1
ATOM 707 N N . ILE A 1 86 ? 6.301 -1.48 5.156 1 98.81 86 ILE A N 1
ATOM 708 C CA . ILE A 1 86 ? 4.984 -0.896 5.398 1 98.81 86 ILE A CA 1
ATOM 709 C C . ILE A 1 86 ? 4.949 -0.272 6.793 1 98.81 86 ILE A C 1
ATOM 711 O O . ILE A 1 86 ? 4.992 -0.983 7.797 1 98.81 86 ILE A O 1
ATOM 715 N N . CYS A 1 87 ? 4.867 1.026 6.84 1 98.62 87 CYS A N 1
ATOM 716 C CA . CYS A 1 87 ? 4.934 1.737 8.109 1 98.62 87 CYS A CA 1
ATOM 717 C C . CYS A 1 87 ? 3.609 2.428 8.422 1 98.62 87 CYS A C 1
ATOM 719 O O . CYS A 1 87 ? 2.949 2.945 7.52 1 98.62 87 CYS A O 1
ATOM 721 N N . TYR A 1 88 ? 3.297 2.43 9.664 1 97.69 88 TYR A N 1
ATOM 722 C CA . TYR A 1 88 ? 2.053 3.072 10.078 1 97.69 88 TYR A CA 1
ATOM 723 C C . TYR A 1 88 ? 2.154 3.604 11.5 1 97.69 88 TYR A C 1
ATOM 725 O O . TYR A 1 88 ? 3.016 3.17 12.266 1 97.69 88 TYR A O 1
ATOM 733 N N . GLY A 1 89 ? 1.416 4.629 11.758 1 95.69 89 GLY A N 1
ATOM 734 C CA . GLY A 1 89 ? 1.353 5.176 13.109 1 95.69 89 GLY A CA 1
ATOM 735 C C . GLY A 1 89 ? 0.176 4.652 13.906 1 95.69 89 GLY A C 1
ATOM 736 O O . GLY A 1 89 ? -0.603 3.832 13.414 1 95.69 89 GLY A O 1
ATOM 737 N N . ARG A 1 90 ? 0.038 5.137 15.055 1 90.81 90 ARG A N 1
ATOM 738 C CA . ARG A 1 90 ? -1.093 4.773 15.898 1 90.81 90 ARG A CA 1
ATOM 739 C C . ARG A 1 90 ? -2.391 5.375 15.367 1 90.81 90 ARG A C 1
ATOM 741 O O . ARG A 1 90 ? -2.393 6.484 14.836 1 90.81 90 ARG A O 1
ATOM 748 N N . GLY A 1 91 ? -3.436 4.609 15.602 1 89.56 91 GLY A N 1
ATOM 749 C CA . GLY A 1 91 ? -4.754 5.148 15.305 1 89.56 91 GLY A CA 1
ATOM 750 C C . GLY A 1 91 ? -5.023 5.277 13.812 1 89.56 91 GLY A C 1
ATOM 751 O O . GLY A 1 91 ? -5.781 6.152 13.391 1 89.56 91 GLY A O 1
ATOM 752 N N . VAL A 1 92 ? -4.371 4.473 13.039 1 91.31 92 VAL A N 1
ATOM 753 C CA . VAL A 1 92 ? -4.598 4.512 11.602 1 91.31 92 VAL A CA 1
ATOM 754 C C . VAL A 1 92 ? -6.012 4.027 11.281 1 91.31 92 VAL A C 1
ATOM 756 O O . VAL A 1 92 ? -6.59 3.246 12.039 1 91.31 92 VAL A O 1
ATOM 759 N N . GLY A 1 93 ? -6.633 4.562 10.219 1 92.81 93 GLY A N 1
ATOM 760 C CA . GLY A 1 93 ? -7.992 4.254 9.805 1 92.81 93 GLY A CA 1
ATOM 761 C C . GLY A 1 93 ? -8.086 3 8.953 1 92.81 93 GLY A C 1
ATOM 762 O O . GLY A 1 93 ? -8.961 2.896 8.086 1 92.81 93 GLY A O 1
ATOM 763 N N . TYR A 1 94 ? -7.148 2.066 9.016 1 97.44 94 TYR A N 1
ATOM 764 C CA . TYR A 1 94 ? -7.156 0.797 8.297 1 97.44 94 TYR A CA 1
ATOM 765 C C . TYR A 1 94 ? -6.617 -0.329 9.18 1 97.44 94 TYR A C 1
ATOM 767 O O . TYR A 1 94 ? -5.988 -0.076 10.203 1 97.44 94 TYR A O 1
ATOM 775 N N . LYS A 1 95 ? -6.879 -1.546 8.766 1 98 95 LYS A N 1
ATOM 776 C CA . LYS A 1 95 ? -6.461 -2.74 9.5 1 98 95 LYS A CA 1
ATOM 777 C C . LYS A 1 95 ? -5.25 -3.395 8.836 1 98 95 LYS A C 1
ATOM 779 O O . LYS A 1 95 ? -5.125 -3.381 7.613 1 98 95 LYS A O 1
ATOM 784 N N . ILE A 1 96 ? -4.398 -3.906 9.633 1 97.81 96 ILE A N 1
ATOM 785 C CA . ILE A 1 96 ? -3.295 -4.746 9.18 1 97.81 96 ILE A CA 1
ATOM 786 C C . ILE A 1 96 ? -3.51 -6.18 9.664 1 97.81 96 ILE A C 1
ATOM 788 O O . ILE A 1 96 ? -3.625 -6.426 10.867 1 97.81 96 ILE A O 1
ATOM 792 N N . GLU A 1 97 ? -3.531 -7.043 8.703 1 96.75 97 GLU A N 1
ATOM 793 C CA . GLU A 1 97 ? -3.959 -8.391 9.055 1 96.75 97 GLU A CA 1
ATOM 794 C C . GLU A 1 97 ? -3.102 -9.445 8.352 1 96.75 97 GLU A C 1
ATOM 796 O O . GLU A 1 97 ? -2.941 -9.406 7.129 1 96.75 97 GLU A O 1
ATOM 801 N N . GLU A 1 98 ? -2.645 -10.367 9.148 1 97.75 98 GLU A N 1
ATOM 802 C CA . GLU A 1 98 ? -2.02 -11.555 8.57 1 97.75 98 GLU A CA 1
ATOM 803 C C . GLU A 1 98 ? -3.061 -12.617 8.242 1 97.75 98 GLU A C 1
ATOM 805 O O . GLU A 1 98 ? -3.885 -12.969 9.094 1 97.75 98 GLU A O 1
ATOM 810 N N . VAL A 1 99 ? -3.008 -13.094 7.051 1 97.81 99 VAL A N 1
ATOM 811 C CA . VAL A 1 99 ? -3.857 -14.203 6.637 1 97.81 99 VAL A CA 1
ATOM 812 C C . VAL A 1 99 ? -3.09 -15.516 6.758 1 97.81 99 VAL A C 1
ATOM 814 O O . VAL A 1 99 ? -2.086 -15.727 6.07 1 97.81 99 VAL A O 1
ATOM 817 N N . VAL A 1 100 ? -3.539 -16.406 7.559 1 96.12 100 VAL A N 1
ATOM 818 C CA . VAL A 1 100 ? -2.857 -17.672 7.812 1 96.12 100 VAL A CA 1
ATOM 819 C C . VAL A 1 100 ? -3.504 -18.781 6.984 1 96.12 100 VAL A C 1
ATOM 821 O O . VAL A 1 100 ? -4.672 -19.109 7.191 1 96.12 100 VAL A O 1
ATOM 824 N N . LEU A 1 101 ? -2.756 -19.312 6.152 1 96.56 101 LEU A N 1
ATOM 825 C CA . LEU A 1 101 ? -3.227 -20.391 5.277 1 96.56 101 LEU A CA 1
ATOM 826 C C . LEU A 1 101 ? -2.75 -21.75 5.777 1 96.56 101 LEU A C 1
ATOM 828 O O . LEU A 1 101 ? -1.996 -21.828 6.746 1 96.56 101 LEU A O 1
ATOM 832 N N . SER A 1 102 ? -3.209 -22.812 5.211 1 94.94 102 SER A N 1
ATOM 833 C CA . SER A 1 102 ? -2.789 -24.172 5.586 1 94.94 102 SER A CA 1
ATOM 834 C C . SER A 1 102 ? -1.291 -24.359 5.371 1 94.94 102 SER A C 1
ATOM 836 O O . SER A 1 102 ? -0.678 -23.656 4.57 1 94.94 102 SER A O 1
ATOM 838 N N . GLU A 1 103 ? -0.807 -25.312 6.008 1 93.31 103 GLU A N 1
ATOM 839 C CA . GLU A 1 103 ? 0.62 -25.594 5.902 1 93.31 103 GLU A CA 1
ATOM 840 C C . GLU A 1 103 ? 0.993 -26.016 4.484 1 93.31 103 GLU A C 1
ATOM 842 O O . GLU A 1 103 ? 2.072 -25.688 3.994 1 93.31 103 GLU A O 1
ATOM 847 N N . GLU A 1 104 ? 0.141 -26.766 3.986 1 93.62 104 GLU A N 1
ATOM 848 C CA . GLU A 1 104 ? 0.397 -27.25 2.629 1 93.62 104 GLU A CA 1
ATOM 849 C C . GLU A 1 104 ? 0.539 -26.078 1.654 1 93.62 104 GLU A C 1
ATOM 851 O O . GLU A 1 104 ? 1.447 -26.062 0.821 1 93.62 104 GLU A O 1
ATOM 856 N N . ILE A 1 105 ? -0.241 -25.109 1.853 1 93.62 105 ILE A N 1
ATOM 857 C CA . ILE A 1 105 ? -0.227 -23.938 0.979 1 93.62 105 ILE A CA 1
ATOM 858 C C . ILE A 1 105 ? 1 -23.078 1.284 1 93.62 105 ILE A C 1
ATOM 860 O O . ILE A 1 105 ? 1.627 -22.531 0.372 1 93.62 105 ILE A O 1
ATOM 864 N N . GLN A 1 106 ? 1.338 -23.031 2.459 1 93.06 106 GLN A N 1
ATOM 865 C CA . GLN A 1 106 ? 2.445 -22.203 2.916 1 93.06 106 GLN A CA 1
ATOM 866 C C . GLN A 1 106 ? 3.781 -22.734 2.408 1 93.06 106 GLN A C 1
ATOM 868 O O . GLN A 1 106 ? 4.789 -22.016 2.428 1 93.06 106 GLN A O 1
ATOM 873 N N . GLN A 1 107 ? 3.787 -23.922 1.934 1 93 107 GLN A N 1
ATOM 874 C CA . GLN A 1 107 ? 5.02 -24.562 1.485 1 93 107 GLN A CA 1
ATOM 875 C C . GLN A 1 107 ? 5.332 -24.203 0.035 1 93 107 GLN A C 1
ATOM 877 O O . GLN A 1 107 ? 6.445 -24.422 -0.442 1 93 107 GLN A O 1
ATOM 882 N N . ILE A 1 108 ? 4.43 -23.625 -0.595 1 93.31 108 ILE A N 1
ATOM 883 C CA . ILE A 1 108 ? 4.66 -23.219 -1.974 1 93.31 108 ILE A CA 1
ATOM 884 C C . ILE A 1 108 ? 5.551 -21.969 -1.993 1 93.31 108 ILE A C 1
ATOM 886 O O . ILE A 1 108 ? 5.262 -20.984 -1.313 1 93.31 108 ILE A O 1
ATOM 890 N N . SER A 1 109 ? 6.664 -22 -2.768 1 92.75 109 SER A N 1
ATOM 891 C CA . SER A 1 109 ? 7.629 -20.906 -2.793 1 92.75 109 SER A CA 1
ATOM 892 C C . SER A 1 109 ? 7.945 -20.484 -4.223 1 92.75 109 SER A C 1
ATOM 894 O O . SER A 1 109 ? 8.234 -21.328 -5.078 1 92.75 109 SER A O 1
ATOM 896 N N . ALA A 1 110 ? 7.926 -19.188 -4.418 1 94.62 110 ALA A N 1
ATOM 897 C CA . ALA A 1 110 ? 8.273 -18.641 -5.73 1 94.62 110 ALA A CA 1
ATOM 898 C C . ALA A 1 110 ? 9.711 -18.984 -6.098 1 94.62 110 ALA A C 1
ATOM 900 O O . ALA A 1 110 ? 10.016 -19.266 -7.262 1 94.62 110 ALA A O 1
ATOM 901 N N . THR A 1 111 ? 10.586 -18.969 -5.16 1 94.56 111 THR A N 1
ATOM 902 C CA . THR A 1 111 ? 11.992 -19.312 -5.367 1 94.56 111 THR A CA 1
ATOM 903 C C . THR A 1 111 ? 12.125 -20.703 -5.965 1 94.56 111 THR A C 1
ATOM 905 O O . THR A 1 111 ? 12.844 -20.891 -6.949 1 94.56 111 THR A O 1
ATOM 908 N N . LYS A 1 112 ? 11.43 -21.656 -5.379 1 96.06 112 LYS A N 1
ATOM 909 C CA . LYS A 1 112 ? 11.484 -23.031 -5.859 1 96.06 112 LYS A CA 1
ATOM 910 C C . LYS A 1 112 ? 10.883 -23.156 -7.258 1 96.06 112 LYS A C 1
ATOM 912 O O . LYS A 1 112 ? 11.383 -23.922 -8.086 1 96.06 112 LYS A O 1
ATOM 917 N N . ILE A 1 113 ? 9.844 -22.453 -7.5 1 96.25 113 ILE A N 1
ATOM 918 C CA . ILE A 1 113 ? 9.195 -22.484 -8.805 1 96.25 113 ILE A CA 1
ATOM 919 C C . ILE A 1 113 ? 10.148 -21.953 -9.875 1 96.25 113 ILE A C 1
ATOM 921 O O . ILE A 1 113 ? 10.289 -22.547 -10.938 1 96.25 113 ILE A O 1
ATOM 925 N N . ARG A 1 114 ? 10.805 -20.844 -9.586 1 96.56 114 ARG A N 1
ATOM 926 C CA . ARG A 1 114 ? 11.758 -20.297 -10.555 1 96.56 114 ARG A CA 1
ATOM 927 C C . ARG A 1 114 ? 12.906 -21.266 -10.797 1 96.56 114 ARG A C 1
ATOM 929 O O . ARG A 1 114 ? 13.391 -21.391 -11.922 1 96.56 114 ARG A O 1
ATOM 936 N N . ALA A 1 115 ? 13.383 -21.906 -9.742 1 96.75 115 ALA A N 1
ATOM 937 C CA . ALA A 1 115 ? 14.438 -22.906 -9.883 1 96.75 115 ALA A CA 1
ATOM 938 C C . ALA A 1 115 ? 14.023 -24.016 -10.852 1 96.75 115 ALA A C 1
ATOM 940 O O . ALA A 1 115 ? 14.805 -24.422 -11.711 1 96.75 115 ALA A O 1
ATOM 941 N N . LYS A 1 116 ? 12.836 -24.547 -10.664 1 96.38 116 LYS A N 1
ATOM 942 C CA . LYS A 1 116 ? 12.305 -25.578 -11.539 1 96.38 116 LYS A CA 1
ATOM 943 C C . LYS A 1 116 ? 12.188 -25.078 -12.977 1 96.38 116 LYS A C 1
ATOM 945 O O . LYS A 1 116 ? 12.469 -25.812 -13.922 1 96.38 116 LYS A O 1
ATOM 950 N N . MET A 1 117 ? 11.773 -23.812 -13.172 1 95.62 117 MET A N 1
ATOM 951 C CA . MET A 1 117 ? 11.656 -23.219 -14.5 1 95.62 117 MET A CA 1
ATOM 952 C C . MET A 1 117 ? 13.008 -23.188 -15.203 1 95.62 117 MET A C 1
ATOM 954 O O . MET A 1 117 ? 13.086 -23.406 -16.406 1 95.62 117 MET A O 1
ATOM 958 N N . ARG A 1 118 ? 14.031 -22.891 -14.477 1 95.69 118 ARG A N 1
ATOM 959 C CA . ARG A 1 118 ? 15.375 -22.844 -15.039 1 95.69 118 ARG A CA 1
ATOM 960 C C . ARG A 1 118 ? 15.844 -24.234 -15.43 1 95.69 118 ARG A C 1
ATOM 962 O O . ARG A 1 118 ? 16.438 -24.422 -16.5 1 95.69 118 ARG A O 1
ATOM 969 N N . GLU A 1 119 ? 15.562 -25.156 -14.547 1 96.12 119 GLU A N 1
ATOM 970 C CA . GLU A 1 119 ? 15.914 -26.547 -14.82 1 96.12 119 GLU A CA 1
ATOM 971 C C . GLU A 1 119 ? 15.234 -27.047 -16.094 1 96.12 119 GLU A C 1
ATOM 973 O O . GLU A 1 119 ? 15.828 -27.812 -16.859 1 96.12 119 GLU A O 1
ATOM 978 N N . ASP A 1 120 ? 14.039 -26.641 -16.297 1 96 120 ASP A N 1
ATOM 979 C CA . ASP A 1 120 ? 13.25 -27.078 -17.453 1 96 120 ASP A CA 1
ATOM 980 C C . ASP A 1 120 ? 13.57 -26.266 -18.688 1 96 120 ASP A C 1
ATOM 982 O O . ASP A 1 120 ? 13.016 -26.5 -19.766 1 96 120 ASP A O 1
ATOM 986 N N . GLY A 1 121 ? 14.32 -25.141 -18.531 1 92.62 121 GLY A N 1
ATOM 987 C CA . GLY A 1 121 ? 14.758 -24.328 -19.656 1 92.62 121 GLY A CA 1
ATOM 988 C C . GLY A 1 121 ? 13.758 -23.234 -20.031 1 92.62 121 GLY A C 1
ATOM 989 O O . GLY A 1 121 ? 13.844 -22.656 -21.109 1 92.62 121 GLY A O 1
ATOM 990 N N . LYS A 1 122 ? 12.93 -22.953 -19.188 1 92.06 122 LYS A N 1
ATOM 991 C CA . LYS A 1 122 ? 11.883 -21.969 -19.469 1 92.06 122 LYS A CA 1
ATOM 992 C C . LYS A 1 122 ? 12.289 -20.578 -18.984 1 92.06 122 LYS A C 1
ATOM 994 O O . LYS A 1 122 ? 11.617 -19.594 -19.281 1 92.06 122 LYS A O 1
ATOM 999 N N . LEU A 1 123 ? 13.297 -20.531 -18.078 1 90.06 123 LEU A N 1
ATOM 1000 C CA . LEU A 1 123 ? 13.828 -19.312 -17.5 1 90.06 123 LEU A CA 1
ATOM 1001 C C . LEU A 1 123 ? 15.352 -19.281 -17.609 1 90.06 123 LEU A C 1
ATOM 1003 O O . LEU A 1 123 ? 16.016 -20.281 -17.359 1 90.06 123 LEU A O 1
ATOM 1007 N N . LYS A 1 124 ? 15.844 -18.141 -18.078 1 81.31 124 LYS A N 1
ATOM 1008 C CA . LYS A 1 124 ? 17.281 -18.016 -18.234 1 81.31 124 LYS A CA 1
ATOM 1009 C C . LYS A 1 124 ? 17.984 -17.828 -16.891 1 81.31 124 LYS A C 1
ATOM 1011 O O . LYS A 1 124 ? 17.453 -17.141 -16.016 1 81.31 124 LYS A O 1
ATOM 1016 N N . MET B 1 1 ? 24.469 16.703 -3.598 1 62.94 1 MET B N 1
ATOM 1017 C CA . MET B 1 1 ? 23.781 16.281 -4.82 1 62.94 1 MET B CA 1
ATOM 1018 C C . MET B 1 1 ? 22.312 15.977 -4.543 1 62.94 1 MET B C 1
ATOM 1020 O O . MET B 1 1 ? 21.969 15.531 -3.449 1 62.94 1 MET B O 1
ATOM 1024 N N . ALA B 1 2 ? 21.453 16.484 -5.488 1 83.5 2 ALA B N 1
ATOM 1025 C CA . ALA B 1 2 ? 20.016 16.297 -5.332 1 83.5 2 ALA B CA 1
ATOM 1026 C C . ALA B 1 2 ? 19.641 14.82 -5.34 1 83.5 2 ALA B C 1
ATOM 1028 O O . ALA B 1 2 ? 20.234 14.031 -6.074 1 83.5 2 ALA B O 1
ATOM 1029 N N . TYR B 1 3 ? 18.938 14.344 -4.277 1 90.5 3 TY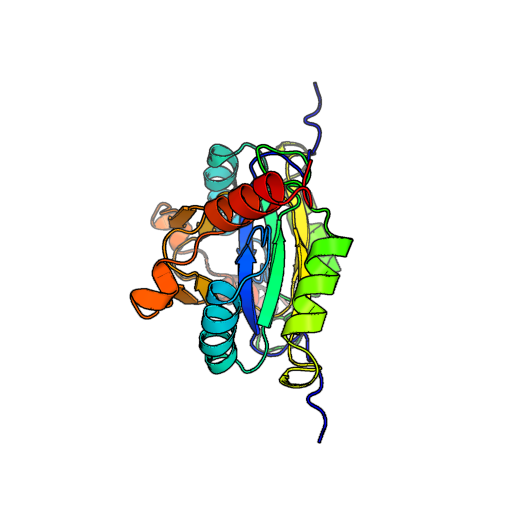R B N 1
ATOM 1030 C CA . TYR B 1 3 ? 18.5 12.953 -4.242 1 90.5 3 TYR B CA 1
ATOM 1031 C C . TYR B 1 3 ? 17.688 12.609 -5.488 1 90.5 3 TYR B C 1
ATOM 1033 O O . TYR B 1 3 ? 16.875 13.406 -5.949 1 90.5 3 TYR B O 1
ATOM 1041 N N . GLU B 1 4 ? 17.984 11.445 -6.125 1 94.56 4 GLU B N 1
ATOM 1042 C CA . GLU B 1 4 ? 17.281 10.969 -7.309 1 94.56 4 GLU B CA 1
ATOM 1043 C C . GLU B 1 4 ? 16.422 9.758 -6.98 1 94.56 4 GLU B C 1
ATOM 1045 O O . GLU B 1 4 ? 16.922 8.727 -6.535 1 94.56 4 GLU B O 1
ATOM 1050 N N . TRP B 1 5 ? 15.148 9.945 -7.203 1 98.06 5 TRP B N 1
ATOM 1051 C CA . TRP B 1 5 ? 14.203 8.852 -6.992 1 98.06 5 TRP B CA 1
ATOM 1052 C C . TRP B 1 5 ? 14.562 7.645 -7.848 1 98.06 5 TRP B C 1
ATOM 1054 O O . TRP B 1 5 ? 14.898 7.789 -9.023 1 98.06 5 TRP B O 1
ATOM 1064 N N . ASP B 1 6 ? 14.531 6.453 -7.195 1 98 6 ASP B N 1
ATOM 1065 C CA . ASP B 1 6 ? 14.711 5.184 -7.895 1 98 6 ASP B CA 1
ATOM 1066 C C . ASP B 1 6 ? 13.617 4.188 -7.516 1 98 6 ASP B C 1
ATOM 1068 O O . ASP B 1 6 ? 13.578 3.709 -6.379 1 98 6 ASP B O 1
ATOM 1072 N N . ASN B 1 7 ? 12.805 3.801 -8.43 1 98.19 7 ASN B N 1
ATOM 1073 C CA . ASN B 1 7 ? 11.656 2.938 -8.203 1 98.19 7 ASN B CA 1
ATOM 1074 C C . ASN B 1 7 ? 12.078 1.549 -7.73 1 98.19 7 ASN B C 1
ATOM 1076 O O . ASN B 1 7 ? 11.281 0.824 -7.129 1 98.19 7 ASN B O 1
ATOM 1080 N N . LYS B 1 8 ? 13.25 1.217 -7.953 1 98.44 8 LYS B N 1
ATOM 1081 C CA . LYS B 1 8 ? 13.703 -0.146 -7.688 1 98.44 8 LYS B CA 1
ATOM 1082 C C . LYS B 1 8 ? 14.438 -0.232 -6.352 1 98.44 8 LYS B C 1
ATOM 1084 O O . LYS B 1 8 ? 14.742 -1.327 -5.875 1 98.44 8 LYS B O 1
ATOM 1089 N N . LYS B 1 9 ? 14.68 0.821 -5.738 1 98.25 9 LYS B N 1
ATOM 1090 C CA . LYS B 1 9 ? 15.336 0.833 -4.434 1 98.25 9 LYS B CA 1
ATOM 1091 C C . LYS B 1 9 ? 14.336 0.552 -3.312 1 98.25 9 LYS B C 1
ATOM 1093 O O . LYS B 1 9 ? 13.148 0.824 -3.453 1 98.25 9 LYS B O 1
ATOM 1098 N N . PRO B 1 10 ? 14.883 -0.006 -2.219 1 98.56 10 PRO B N 1
ATOM 1099 C CA . PRO B 1 10 ? 13.992 -0.163 -1.067 1 98.56 10 PRO B CA 1
ATOM 1100 C C . PRO B 1 10 ? 13.234 1.12 -0.726 1 98.56 10 PRO B C 1
ATOM 1102 O O . PRO B 1 10 ? 13.828 2.201 -0.698 1 98.56 10 PRO B O 1
ATOM 1105 N N . THR B 1 11 ? 11.977 0.985 -0.564 1 98.88 11 THR B N 1
ATOM 1106 C CA . THR B 1 11 ? 11.094 2.129 -0.361 1 98.88 11 THR B CA 1
ATOM 1107 C C . THR B 1 11 ? 10.109 1.858 0.775 1 98.88 11 THR B C 1
ATOM 1109 O O . THR B 1 11 ? 9.586 0.752 0.894 1 98.88 11 THR B O 1
ATOM 1112 N N . ALA B 1 12 ? 9.844 2.824 1.665 1 98.94 12 ALA B N 1
ATOM 1113 C CA . ALA B 1 12 ? 8.828 2.697 2.705 1 98.94 12 ALA B CA 1
ATOM 1114 C C . ALA B 1 12 ? 7.469 3.178 2.203 1 98.94 12 ALA B C 1
ATOM 1116 O O . ALA B 1 12 ? 7.387 4.152 1.45 1 98.94 12 ALA B O 1
ATOM 1117 N N . GLN B 1 13 ? 6.438 2.496 2.562 1 98.88 13 GLN B N 1
ATOM 1118 C CA . GLN B 1 13 ? 5.07 2.912 2.281 1 98.88 13 GLN B CA 1
ATOM 1119 C C . GLN B 1 13 ? 4.469 3.658 3.469 1 98.88 13 GLN B C 1
ATOM 1121 O O . GLN B 1 13 ? 4.621 3.234 4.617 1 98.88 13 GLN B O 1
ATOM 1126 N N . MET B 1 14 ? 3.852 4.711 3.191 1 98.62 14 MET B N 1
ATOM 1127 C CA . MET B 1 14 ? 3.033 5.488 4.117 1 98.62 14 MET B CA 1
ATOM 1128 C C . MET B 1 14 ? 1.63 5.699 3.559 1 98.62 14 MET B C 1
ATOM 1130 O O . MET B 1 14 ? 1.445 6.461 2.605 1 98.62 14 MET B O 1
ATOM 1134 N N . LEU B 1 15 ? 0.681 5.035 4.113 1 98.81 15 LEU B N 1
ATOM 1135 C CA . LEU B 1 15 ? -0.691 5.043 3.619 1 98.81 15 LEU B CA 1
ATOM 1136 C C . LEU B 1 15 ? -1.581 5.914 4.496 1 98.81 15 LEU B C 1
ATOM 1138 O O . LEU B 1 15 ? -1.484 5.867 5.727 1 98.81 15 LEU B O 1
ATOM 1142 N N . GLY B 1 16 ? -2.424 6.723 3.885 1 98.31 16 GLY B N 1
ATOM 1143 C CA . GLY B 1 16 ? -3.354 7.504 4.684 1 98.31 16 GLY B CA 1
ATOM 1144 C C . GLY B 1 16 ? -4.367 8.266 3.846 1 98.31 16 GLY B C 1
ATOM 1145 O O . GLY B 1 16 ? -4.332 8.203 2.615 1 98.31 16 GLY B O 1
ATOM 1146 N N . ARG B 1 17 ? -5.297 8.883 4.562 1 98.12 17 ARG B N 1
ATOM 1147 C CA . ARG B 1 17 ? -6.254 9.797 3.943 1 98.12 17 ARG B CA 1
ATOM 1148 C C . ARG B 1 17 ? -5.68 11.203 3.84 1 98.12 17 ARG B C 1
ATOM 1150 O O . ARG B 1 17 ? -5.984 11.938 2.895 1 98.12 17 ARG B O 1
ATOM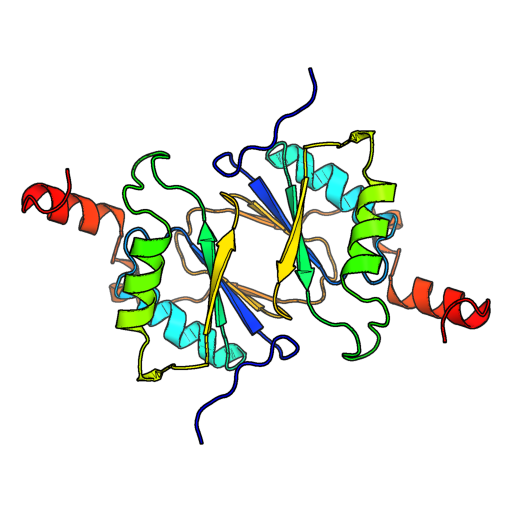 1157 N N . TRP B 1 18 ? -4.93 11.625 4.855 1 98.06 18 TRP B N 1
ATOM 1158 C CA . TRP B 1 18 ? -4.254 12.922 4.91 1 98.06 18 TRP B CA 1
ATOM 1159 C C . TRP B 1 18 ? -5.242 14.062 4.691 1 98.06 18 TRP B C 1
ATOM 1161 O O . TRP B 1 18 ? -5.023 14.922 3.838 1 98.06 18 TRP B O 1
ATOM 1171 N N . GLN B 1 19 ? -6.219 14.086 5.496 1 96.88 19 GLN B N 1
ATOM 1172 C CA . GLN B 1 19 ? -7.387 14.953 5.371 1 96.88 19 GLN B CA 1
ATOM 1173 C C . GLN B 1 19 ? -7.512 15.891 6.566 1 96.88 19 GLN B C 1
ATOM 1175 O O . GLN B 1 19 ? -8.539 15.898 7.25 1 96.88 19 GLN B O 1
ATOM 1180 N N . PRO B 1 20 ? -6.684 16.719 6.914 1 97.06 20 PRO B N 1
ATOM 1181 C CA . PRO B 1 20 ? -5.531 17.156 6.117 1 97.06 20 PRO B CA 1
ATOM 1182 C C . PRO B 1 20 ? -4.227 16.516 6.578 1 97.06 20 PRO B C 1
ATOM 1184 O O . PRO B 1 20 ? -4.18 15.875 7.637 1 97.06 20 PRO B O 1
ATOM 1187 N N . PHE B 1 21 ? -3.164 16.656 5.781 1 98 21 PHE B N 1
ATOM 1188 C CA . PHE B 1 21 ? -1.803 16.359 6.207 1 98 21 PHE B CA 1
ATOM 1189 C C . PHE B 1 21 ? -1.347 17.344 7.281 1 98 21 PHE B C 1
ATOM 1191 O O . PHE B 1 21 ? -1.299 18.547 7.043 1 98 21 PHE B O 1
ATOM 1198 N N . HIS B 1 22 ? -1.087 16.875 8.469 1 96.94 22 HIS B N 1
ATOM 1199 C CA . HIS B 1 22 ? -0.773 17.766 9.586 1 96.94 22 HIS B CA 1
ATOM 1200 C C . HIS B 1 22 ? 0.585 17.422 10.188 1 96.94 22 HIS B C 1
ATOM 1202 O O . HIS B 1 22 ? 1.321 16.594 9.656 1 96.94 22 HIS B O 1
ATOM 1208 N N . ASP B 1 23 ? 0.882 18.031 11.328 1 96.81 23 ASP B N 1
ATOM 1209 C CA . ASP B 1 23 ? 2.217 17.953 11.914 1 96.81 23 ASP B CA 1
ATOM 1210 C C . ASP B 1 23 ? 2.498 16.547 12.438 1 96.81 23 ASP B C 1
ATOM 1212 O O . ASP B 1 23 ? 3.641 16.078 12.414 1 96.81 23 ASP B O 1
ATOM 1216 N N . GLY B 1 24 ? 1.518 15.922 12.875 1 96.75 24 GLY B N 1
ATOM 1217 C CA . GLY B 1 24 ? 1.683 14.531 13.273 1 96.75 24 GLY B CA 1
ATOM 1218 C C . GLY B 1 24 ? 2.125 13.625 12.141 1 96.75 24 GLY B C 1
ATOM 1219 O O . GLY B 1 24 ? 2.994 12.773 12.32 1 96.75 24 GLY B O 1
ATOM 1220 N N . HIS B 1 25 ? 1.492 13.891 10.984 1 97.88 25 HIS B N 1
ATOM 1221 C CA . HIS B 1 25 ? 1.878 13.133 9.797 1 97.88 25 HIS B CA 1
ATOM 1222 C C . HIS B 1 25 ? 3.303 13.469 9.367 1 97.88 25 HIS B C 1
ATOM 1224 O O . HIS B 1 25 ? 4.047 12.586 8.93 1 97.88 25 HIS B O 1
ATOM 1230 N N . TYR B 1 26 ? 3.648 14.734 9.461 1 98.31 26 TYR B N 1
ATOM 1231 C CA . TYR B 1 26 ? 5.008 15.164 9.141 1 98.31 26 TYR B CA 1
ATOM 1232 C C . TYR B 1 26 ? 6.023 14.453 10.031 1 98.31 26 TYR B C 1
ATOM 1234 O O . TYR B 1 26 ? 7.047 13.961 9.547 1 98.31 26 TYR B O 1
ATOM 1242 N N . ALA B 1 27 ? 5.77 14.406 11.328 1 98.31 27 ALA B N 1
ATOM 1243 C CA . ALA B 1 27 ? 6.641 13.703 12.258 1 98.31 27 ALA B CA 1
ATOM 1244 C C . ALA B 1 27 ? 6.738 12.219 11.906 1 98.31 27 ALA B C 1
ATOM 1246 O O . ALA B 1 27 ? 7.82 11.633 11.969 1 98.31 27 ALA B O 1
ATOM 1247 N N . LEU B 1 28 ? 5.625 11.656 11.602 1 98.31 28 LEU B N 1
ATOM 1248 C CA . LEU B 1 28 ? 5.598 10.266 11.18 1 98.31 28 LEU B CA 1
ATOM 1249 C C . LEU B 1 28 ? 6.484 10.055 9.953 1 98.31 28 LEU B C 1
ATOM 1251 O O . LEU B 1 28 ? 7.301 9.125 9.922 1 98.31 28 LEU B O 1
ATOM 1255 N N . PHE B 1 29 ? 6.336 10.914 8.977 1 98.81 29 PHE B N 1
ATOM 1256 C CA . PHE B 1 29 ? 7.145 10.859 7.762 1 98.81 29 PHE B CA 1
ATOM 1257 C C . PHE B 1 29 ? 8.625 10.914 8.102 1 98.81 29 PHE B C 1
ATOM 1259 O O . PHE B 1 29 ? 9.422 10.141 7.562 1 98.81 29 PHE B O 1
ATOM 1266 N N . GLN B 1 30 ? 8.969 11.805 8.938 1 98.75 30 GLN B N 1
ATOM 1267 C CA . GLN B 1 30 ? 10.375 11.984 9.305 1 98.75 30 GLN B CA 1
ATOM 1268 C C . GLN B 1 30 ? 10.961 10.711 9.898 1 98.75 30 GLN B C 1
ATOM 1270 O O . GLN B 1 30 ? 12.133 10.406 9.688 1 98.75 30 GLN B O 1
ATOM 1275 N N . GLU B 1 31 ? 10.203 9.984 10.633 1 98.69 31 GLU B N 1
ATOM 1276 C CA . GLU B 1 31 ? 10.664 8.719 11.195 1 98.69 31 GLU B CA 1
ATOM 1277 C C . GLU B 1 31 ? 10.703 7.621 10.133 1 98.69 31 GLU B C 1
ATOM 1279 O O . GLU B 1 31 ? 11.641 6.824 10.086 1 98.69 31 GLU B O 1
ATOM 1284 N N . ILE B 1 32 ? 9.734 7.664 9.227 1 98.75 32 ILE B N 1
ATOM 1285 C CA . ILE B 1 32 ? 9.594 6.613 8.227 1 98.75 32 ILE B CA 1
ATOM 1286 C C . ILE B 1 32 ? 10.727 6.707 7.203 1 98.75 32 ILE B C 1
ATOM 1288 O O . ILE B 1 32 ? 11.297 5.691 6.805 1 98.75 32 ILE B O 1
ATOM 1292 N N . ILE B 1 33 ? 11.062 7.875 6.797 1 98.75 33 ILE B N 1
ATOM 1293 C CA . ILE B 1 33 ? 12.023 8.062 5.715 1 98.75 33 ILE B CA 1
ATOM 1294 C C . ILE B 1 33 ? 13.398 7.562 6.152 1 98.75 33 ILE B C 1
ATOM 1296 O O . ILE B 1 33 ? 14.25 7.266 5.316 1 98.75 33 ILE B O 1
ATOM 1300 N N . LYS B 1 34 ? 13.617 7.477 7.453 1 98.44 34 LYS B N 1
ATOM 1301 C CA . LYS B 1 34 ? 14.891 7 7.98 1 98.44 34 LYS B CA 1
ATOM 1302 C C . LYS B 1 34 ? 15.086 5.516 7.68 1 98.44 34 LYS B C 1
ATOM 1304 O O . LYS B 1 34 ? 16.219 5.012 7.742 1 98.44 34 LYS B O 1
ATOM 1309 N N . LYS B 1 35 ? 14.047 4.863 7.41 1 98.19 35 LYS B N 1
ATOM 1310 C CA . LYS B 1 35 ? 14.125 3.416 7.227 1 98.19 35 LYS B CA 1
ATOM 1311 C C . LYS B 1 35 ? 14.781 3.068 5.895 1 98.19 35 LYS B C 1
ATOM 1313 O O . LYS B 1 35 ? 15.562 2.115 5.812 1 98.19 35 LYS B O 1
ATOM 1318 N N . THR B 1 36 ? 14.461 3.803 4.77 1 98.38 36 THR B N 1
ATOM 1319 C CA . THR B 1 36 ? 14.898 3.387 3.441 1 98.38 36 THR B CA 1
ATOM 1320 C C . THR B 1 36 ? 15.5 4.562 2.678 1 98.38 36 THR B C 1
ATOM 1322 O O . THR B 1 36 ? 16.156 4.375 1.647 1 98.38 36 THR B O 1
ATOM 1325 N N . GLY B 1 37 ? 15.234 5.699 3.135 1 98.31 37 GLY B N 1
ATOM 1326 C CA . GLY B 1 37 ? 15.727 6.883 2.457 1 98.31 37 GLY B CA 1
ATOM 1327 C C . GLY B 1 37 ? 14.75 7.445 1.442 1 98.31 37 GLY B C 1
ATOM 1328 O O . GLY B 1 37 ? 14.945 8.547 0.931 1 98.31 37 GLY B O 1
ATOM 1329 N N . GLN B 1 38 ? 13.711 6.734 1.066 1 98.69 38 GLN B N 1
ATOM 1330 C CA . GLN B 1 38 ? 12.641 7.242 0.216 1 98.69 38 GLN B CA 1
ATOM 1331 C C . GLN B 1 38 ? 11.297 6.656 0.618 1 98.69 38 GLN B C 1
ATOM 1333 O O . GLN B 1 38 ? 11.227 5.531 1.121 1 98.69 38 GLN B O 1
ATOM 1338 N N . VAL B 1 39 ? 10.219 7.453 0.422 1 98.94 39 VAL B N 1
ATOM 1339 C CA . VAL B 1 39 ? 8.898 7.074 0.925 1 98.94 39 VAL B CA 1
ATOM 1340 C C . VAL B 1 39 ? 7.871 7.18 -0.196 1 98.94 39 VAL B C 1
ATOM 1342 O O . VAL B 1 39 ? 7.805 8.195 -0.896 1 98.94 39 VAL B O 1
ATOM 1345 N N . CYS B 1 40 ? 7.148 6.113 -0.436 1 98.94 40 CYS B N 1
ATOM 1346 C CA . CYS B 1 40 ? 5.941 6.148 -1.256 1 98.94 40 CYS B CA 1
ATOM 1347 C C . CYS B 1 40 ? 4.727 6.535 -0.421 1 98.94 40 CYS B C 1
ATOM 1349 O O . CYS B 1 40 ? 4.238 5.734 0.379 1 98.94 40 CYS B O 1
ATOM 1351 N N . ILE B 1 41 ? 4.266 7.707 -0.58 1 98.94 41 ILE B N 1
ATOM 1352 C CA . ILE B 1 41 ? 3.082 8.195 0.116 1 98.94 41 ILE B CA 1
ATOM 1353 C C . ILE B 1 41 ? 1.832 7.863 -0.696 1 98.94 41 ILE B C 1
ATOM 1355 O O . ILE B 1 41 ? 1.654 8.367 -1.808 1 98.94 41 ILE B O 1
ATOM 1359 N N . GLN B 1 42 ? 1 7.043 -0.136 1 98.94 42 GLN B N 1
ATOM 1360 C CA . GLN B 1 42 ? -0.23 6.621 -0.796 1 98.94 42 GLN B CA 1
ATOM 1361 C C . GLN B 1 42 ? -1.443 7.34 -0.21 1 98.94 42 GLN B C 1
ATOM 1363 O O . GLN B 1 42 ? -1.693 7.262 0.995 1 98.94 42 GLN B O 1
ATOM 1368 N N . ILE B 1 43 ? -2.135 8.008 -1.076 1 98.94 43 ILE B N 1
ATOM 1369 C CA . ILE B 1 43 ? -3.344 8.727 -0.695 1 98.94 43 ILE B CA 1
ATOM 1370 C C . ILE B 1 43 ? -4.574 7.906 -1.065 1 98.94 43 ILE B C 1
ATOM 1372 O O . ILE B 1 43 ? -4.797 7.602 -2.24 1 98.94 43 ILE B O 1
ATOM 1376 N N . ARG B 1 44 ? -5.383 7.547 -0.072 1 98.81 44 ARG B N 1
ATOM 1377 C CA . ARG B 1 44 ? -6.621 6.812 -0.328 1 98.81 44 ARG B CA 1
ATOM 1378 C C . ARG B 1 44 ? -7.637 7.695 -1.047 1 98.81 44 ARG B C 1
ATOM 1380 O O . ARG B 1 44 ? -7.785 8.875 -0.722 1 98.81 44 ARG B O 1
ATOM 1387 N N . ASP B 1 45 ? -8.297 7.176 -2.043 1 98.62 45 ASP B N 1
ATOM 1388 C CA . ASP B 1 45 ? -9.352 7.891 -2.762 1 98.62 45 ASP B CA 1
ATOM 1389 C C . ASP B 1 45 ? -10.633 7.949 -1.938 1 98.62 45 ASP B C 1
ATOM 1391 O O . ASP B 1 45 ? -11.531 7.121 -2.115 1 98.62 45 ASP B O 1
ATOM 1395 N N . VAL B 1 46 ? -10.766 9.008 -1.137 1 98.12 46 VAL B N 1
ATOM 1396 C CA . VAL B 1 46 ? -11.867 8.984 -0.177 1 98.12 46 VAL B CA 1
ATOM 1397 C C . VAL B 1 46 ? -12.633 10.305 -0.23 1 98.12 46 VAL B C 1
ATOM 1399 O O . VAL B 1 46 ? -13.469 10.586 0.633 1 98.12 46 VAL B O 1
ATOM 1402 N N . GLN B 1 47 ? -12.297 11.125 -1.219 1 97.38 47 GLN B N 1
ATOM 1403 C CA . GLN B 1 47 ? -13.031 12.391 -1.261 1 97.38 47 GLN B CA 1
ATOM 1404 C C . GLN B 1 47 ? -14.539 12.148 -1.285 1 97.38 47 GLN B C 1
ATOM 1406 O O . GLN B 1 47 ? -15.031 11.352 -2.086 1 97.38 47 GLN B O 1
ATOM 1411 N N . GLY B 1 48 ? -15.211 12.82 -0.384 1 96.12 48 GLY B N 1
ATOM 1412 C CA . GLY B 1 48 ? -16.656 12.758 -0.374 1 96.12 48 GLY B CA 1
ATOM 1413 C C . GLY B 1 48 ? -17.188 11.562 0.399 1 96.12 48 GLY B C 1
ATOM 1414 O O . GLY B 1 48 ? -18.406 11.461 0.634 1 96.12 48 GLY B O 1
ATOM 1415 N N . VAL B 1 49 ? -16.328 10.602 0.679 1 95.75 49 VAL B N 1
ATOM 1416 C CA . VAL B 1 49 ? -16.688 9.492 1.547 1 95.75 49 VAL B CA 1
ATOM 1417 C C . VAL B 1 49 ? -16.531 9.898 3.01 1 95.75 49 VAL B C 1
ATOM 1419 O O . VAL B 1 49 ? -15.477 10.391 3.414 1 95.75 49 VAL B O 1
ATOM 1422 N N . ASP B 1 50 ? -17.594 9.75 3.742 1 93.88 50 ASP B N 1
ATOM 1423 C CA . ASP B 1 50 ? -17.594 10.188 5.137 1 93.88 50 ASP B CA 1
ATOM 1424 C C . ASP B 1 50 ? -17.141 11.648 5.25 1 93.88 50 ASP B C 1
ATOM 1426 O O . ASP B 1 50 ? -17.641 12.508 4.531 1 93.88 50 ASP B O 1
ATOM 1430 N N . ASP B 1 51 ? -16.281 11.961 6.25 1 95.5 51 ASP B N 1
ATOM 1431 C CA . ASP B 1 51 ? -15.82 13.32 6.492 1 95.5 51 ASP B CA 1
ATOM 1432 C C . ASP B 1 51 ? -14.438 13.539 5.883 1 95.5 51 ASP B C 1
ATOM 1434 O O . ASP B 1 51 ? -13.5 13.945 6.582 1 95.5 51 ASP B O 1
ATOM 1438 N N . ASN B 1 52 ? -14.383 13.305 4.605 1 97.81 52 ASN B N 1
ATOM 1439 C CA . ASN B 1 52 ? -13.164 13.539 3.842 1 97.81 52 ASN B CA 1
ATOM 1440 C C . ASN B 1 52 ? -13.391 14.539 2.709 1 97.81 52 ASN B C 1
ATOM 1442 O O . ASN B 1 52 ? -13.648 14.141 1.571 1 97.81 52 ASN B O 1
ATOM 1446 N N . PRO B 1 53 ? -13.172 15.797 2.994 1 97.88 53 PRO B N 1
ATOM 1447 C CA . PRO B 1 53 ? -13.617 16.828 2.053 1 97.88 53 PRO B CA 1
ATOM 1448 C C . PRO B 1 53 ? -12.586 17.125 0.967 1 97.88 53 PRO B C 1
ATOM 1450 O O . PRO B 1 53 ? -12.914 17.703 -0.067 1 97.88 53 PRO B O 1
ATOM 1453 N N . PHE B 1 54 ? -11.336 16.844 1.115 1 98.12 54 PHE B N 1
ATOM 1454 C CA . PHE B 1 54 ? -10.281 17.281 0.21 1 98.12 54 PHE B CA 1
ATOM 1455 C C . PHE B 1 54 ? -10.055 16.25 -0.895 1 98.12 54 PHE B C 1
ATOM 1457 O O . PHE B 1 54 ? -10.078 15.047 -0.643 1 98.12 54 PHE B O 1
ATOM 1464 N N . ASP B 1 55 ? -9.883 16.75 -2.068 1 98.06 55 ASP B N 1
ATOM 1465 C CA . ASP B 1 55 ? -9.617 15.852 -3.186 1 98.06 55 ASP B CA 1
ATOM 1466 C C . ASP B 1 55 ? -8.125 15.516 -3.27 1 98.06 55 ASP B C 1
ATOM 1468 O O . ASP B 1 55 ? -7.312 16.094 -2.547 1 98.06 55 ASP B O 1
ATOM 1472 N N . PHE B 1 56 ? -7.805 14.633 -4.156 1 98.69 56 PHE B N 1
ATOM 1473 C CA . PHE B 1 56 ? -6.445 14.125 -4.297 1 98.69 56 PHE B CA 1
ATOM 1474 C C . PHE B 1 56 ? -5.465 15.258 -4.559 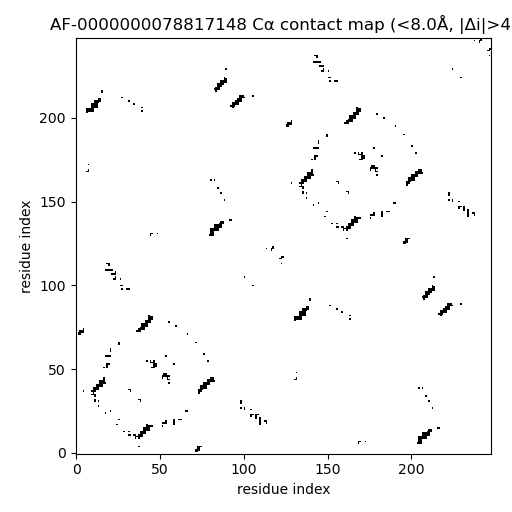1 98.69 56 PHE B C 1
ATOM 1476 O O . PHE B 1 56 ? -4.426 15.352 -3.9 1 98.69 56 PHE B O 1
ATOM 1483 N N . ASP B 1 57 ? -5.746 16.109 -5.539 1 98.62 57 ASP B N 1
ATOM 1484 C CA . ASP B 1 57 ? -4.828 17.172 -5.949 1 98.62 57 ASP B CA 1
ATOM 1485 C C . ASP B 1 57 ? -4.555 18.141 -4.801 1 98.62 57 ASP B C 1
ATOM 1487 O O . ASP B 1 57 ? -3.424 18.594 -4.625 1 98.62 57 ASP B O 1
ATOM 1491 N N . THR B 1 58 ? -5.578 18.438 -4.016 1 98.44 58 THR B N 1
ATOM 1492 C CA . THR B 1 58 ? -5.434 19.328 -2.859 1 98.44 58 THR B CA 1
ATOM 1493 C C . THR B 1 58 ? -4.527 18.688 -1.808 1 98.44 58 THR B C 1
ATOM 1495 O O . THR B 1 58 ? -3.596 19.328 -1.316 1 98.44 58 THR B O 1
ATOM 1498 N N . VAL B 1 59 ? -4.758 17.453 -1.494 1 98.75 59 VAL B N 1
ATOM 1499 C CA . VAL B 1 59 ? -3.963 16.75 -0.494 1 98.75 59 VAL B CA 1
ATOM 1500 C C . VAL B 1 59 ? -2.516 16.641 -0.968 1 98.75 59 VAL B C 1
ATOM 1502 O O . VAL B 1 59 ? -1.585 16.922 -0.211 1 98.75 59 VAL B O 1
ATOM 1505 N N . LYS B 1 60 ? -2.342 16.266 -2.219 1 98.88 60 LYS B N 1
ATOM 1506 C CA . LYS B 1 60 ? -1.013 16.156 -2.811 1 98.88 60 LYS B CA 1
ATOM 1507 C C . LYS B 1 60 ? -0.24 17.469 -2.693 1 98.88 60 LYS B C 1
ATOM 1509 O O . LYS B 1 60 ? 0.921 17.469 -2.279 1 98.88 60 LYS B O 1
ATOM 1514 N N . LYS B 1 61 ? -0.838 18.516 -3.078 1 98.69 61 LYS B N 1
ATOM 1515 C CA . LYS B 1 61 ? -0.208 19.828 -3.02 1 98.69 61 LYS B CA 1
ATOM 1516 C C . LYS B 1 61 ? 0.227 20.172 -1.598 1 98.69 61 LYS B C 1
ATOM 1518 O O . LYS B 1 61 ? 1.338 20.656 -1.382 1 98.69 61 LYS B O 1
ATOM 1523 N N . ASN B 1 62 ? -0.667 19.922 -0.597 1 98.31 62 ASN B N 1
ATOM 1524 C CA . ASN B 1 62 ? -0.367 20.203 0.806 1 98.31 62 ASN B CA 1
ATOM 1525 C C . ASN B 1 62 ? 0.838 19.391 1.286 1 98.31 62 ASN B C 1
ATOM 1527 O O . ASN B 1 62 ? 1.698 19.922 1.993 1 98.31 62 ASN B O 1
ATOM 1531 N N . ILE B 1 63 ? 0.911 18.125 0.897 1 98.81 63 ILE B N 1
ATOM 1532 C CA . ILE B 1 63 ? 2.025 17.266 1.274 1 98.81 63 ILE B CA 1
ATOM 1533 C C . ILE B 1 63 ? 3.32 17.797 0.667 1 98.81 63 ILE B C 1
ATOM 1535 O O . ILE B 1 63 ? 4.328 17.938 1.362 1 98.81 63 ILE B O 1
ATOM 1539 N N . GLU B 1 64 ? 3.23 18.109 -0.619 1 98.75 64 GLU B N 1
ATOM 1540 C CA . GLU B 1 64 ? 4.41 18.625 -1.315 1 98.75 64 GLU B CA 1
ATOM 1541 C C . GLU B 1 64 ? 4.906 19.922 -0.688 1 98.75 64 GLU B C 1
ATOM 1543 O O . GLU B 1 64 ? 6.109 20.109 -0.519 1 98.75 64 GLU B O 1
ATOM 1548 N N . GLU B 1 65 ? 4.047 20.781 -0.349 1 98.31 65 GLU B N 1
ATOM 1549 C CA . GLU B 1 65 ? 4.414 22.062 0.27 1 98.31 65 GLU B CA 1
ATOM 1550 C C . GLU B 1 65 ? 5.078 21.844 1.625 1 98.31 65 GLU B C 1
ATOM 1552 O O . GLU B 1 65 ? 5.992 22.578 2 1 98.31 65 GLU B O 1
ATOM 1557 N N . LYS B 1 66 ? 4.59 20.859 2.32 1 98.25 66 LYS B N 1
ATOM 1558 C CA . LYS B 1 66 ? 5.109 20.594 3.658 1 98.25 66 LYS B CA 1
ATOM 1559 C C . LYS B 1 66 ? 6.465 19.906 3.594 1 98.25 66 LYS B C 1
ATOM 1561 O O . LYS B 1 66 ? 7.344 20.172 4.418 1 98.25 66 LYS B O 1
ATOM 1566 N N . LEU B 1 67 ? 6.738 19.094 2.627 1 98.5 67 LEU B N 1
ATOM 1567 C CA . LEU B 1 67 ? 7.93 18.25 2.604 1 98.5 67 LEU B CA 1
ATOM 1568 C C . LEU B 1 67 ? 9.047 18.906 1.795 1 98.5 67 LEU B C 1
ATOM 1570 O O . LEU B 1 67 ? 10.227 18.641 2.035 1 98.5 67 LEU B O 1
ATOM 1574 N N . ASN B 1 68 ? 8.578 19.75 0.814 1 97.44 68 ASN B N 1
ATOM 1575 C CA . ASN B 1 68 ? 9.578 20.453 0.01 1 97.44 68 ASN B CA 1
ATOM 1576 C C . ASN B 1 68 ? 10.039 21.75 0.687 1 97.44 68 ASN B C 1
ATOM 1578 O O . ASN B 1 68 ? 9.258 22.391 1.392 1 97.44 68 ASN B O 1
ATOM 1582 N N . PRO B 1 69 ? 11.391 22.078 0.492 1 97.19 69 PRO B N 1
ATOM 1583 C CA . PRO B 1 69 ? 12.391 21.438 -0.36 1 97.19 69 PRO B CA 1
ATOM 1584 C C . PRO B 1 69 ? 13.234 20.406 0.391 1 97.19 69 PRO B C 1
ATOM 1586 O O . PRO B 1 69 ? 14.07 19.734 -0.212 1 97.19 69 PRO B O 1
ATOM 1589 N N . GLU B 1 70 ? 12.961 20.266 1.623 1 96.94 70 GLU B N 1
ATOM 1590 C CA . GLU B 1 70 ? 13.828 19.469 2.49 1 96.94 70 GLU B CA 1
ATOM 1591 C C . GLU B 1 70 ? 13.938 18.031 1.994 1 96.94 70 GLU B C 1
ATOM 1593 O O . GLU B 1 70 ? 15 17.422 2.072 1 96.94 70 GLU B O 1
ATOM 1598 N N . PHE B 1 71 ? 12.898 17.516 1.452 1 98.19 71 PHE B N 1
ATOM 1599 C CA . PHE B 1 71 ? 12.867 16.109 1.066 1 98.19 71 PHE B CA 1
ATOM 1600 C C . PHE B 1 71 ? 12.609 15.953 -0.429 1 98.19 71 PHE B C 1
ATOM 1602 O O . PHE B 1 71 ? 12.062 14.945 -0.873 1 98.19 71 PHE B O 1
ATOM 1609 N N . GLU B 1 72 ? 12.93 16.953 -1.15 1 97.31 72 GLU B N 1
ATOM 1610 C CA . GLU B 1 72 ? 12.742 16.938 -2.598 1 97.31 72 GLU B CA 1
ATOM 1611 C C . GLU B 1 72 ? 13.383 15.695 -3.223 1 97.31 72 GLU B C 1
ATOM 1613 O O . GLU B 1 72 ? 14.547 15.398 -2.953 1 97.31 72 GLU B O 1
ATOM 1618 N N . GLY B 1 73 ? 12.625 14.977 -3.928 1 97.62 73 GLY B N 1
ATOM 1619 C CA . GLY B 1 73 ? 13.141 13.82 -4.629 1 97.62 73 GLY B CA 1
ATOM 1620 C C . GLY B 1 73 ? 13.109 12.555 -3.793 1 97.62 73 GLY B C 1
ATOM 1621 O O . GLY B 1 73 ? 13.422 11.469 -4.285 1 97.62 73 GLY B O 1
ATOM 1622 N N . ARG B 1 74 ? 12.688 12.648 -2.555 1 98.5 74 ARG B N 1
ATOM 1623 C CA . ARG B 1 74 ? 12.797 11.508 -1.653 1 98.5 74 ARG B CA 1
ATOM 1624 C C . ARG B 1 74 ? 11.422 10.906 -1.366 1 98.5 74 ARG B C 1
ATOM 1626 O O . ARG B 1 74 ? 11.289 10.039 -0.502 1 98.5 74 ARG B O 1
ATOM 1633 N N . PHE B 1 75 ? 10.445 11.406 -2.113 1 98.81 75 PHE B N 1
ATOM 1634 C CA . PHE B 1 75 ? 9.125 10.805 -1.946 1 98.81 75 PHE B CA 1
ATOM 1635 C C . PHE B 1 75 ? 8.344 10.852 -3.252 1 98.81 75 PHE B C 1
ATOM 1637 O O . PHE B 1 75 ? 8.617 11.695 -4.113 1 98.81 75 PHE B O 1
ATOM 1644 N N . LYS B 1 76 ? 7.453 9.945 -3.418 1 98.69 76 LYS B N 1
ATOM 1645 C CA . LYS B 1 76 ? 6.445 9.906 -4.473 1 98.69 76 LYS B CA 1
ATOM 1646 C C . LYS B 1 76 ? 5.039 9.805 -3.887 1 98.69 76 LYS B C 1
ATOM 1648 O O . LYS B 1 76 ? 4.832 9.148 -2.865 1 98.69 76 LYS B O 1
ATOM 1653 N N . ILE B 1 77 ? 4.148 10.477 -4.535 1 98.88 77 ILE B N 1
ATOM 1654 C CA . ILE B 1 77 ? 2.756 10.461 -4.098 1 98.88 77 ILE B CA 1
ATOM 1655 C C . ILE B 1 77 ? 1.895 9.75 -5.137 1 98.88 77 ILE B C 1
ATOM 1657 O O . ILE B 1 77 ? 2.033 9.992 -6.336 1 98.88 77 ILE B O 1
ATOM 1661 N N . MET B 1 78 ? 1.102 8.836 -4.688 1 98.75 78 MET B N 1
ATOM 1662 C CA . MET B 1 78 ? 0.201 8.164 -5.621 1 98.75 78 MET B CA 1
ATOM 1663 C C . MET B 1 78 ? -1.188 8 -5.016 1 98.75 78 MET B C 1
ATOM 1665 O O . MET B 1 78 ? -1.326 7.863 -3.799 1 98.75 78 MET B O 1
ATOM 1669 N N . MET B 1 79 ? -2.199 8.016 -5.859 1 98.88 79 MET B N 1
ATOM 1670 C CA . MET B 1 79 ? -3.559 7.668 -5.453 1 98.88 79 MET B CA 1
ATOM 1671 C C . MET B 1 79 ? -3.744 6.156 -5.402 1 98.88 79 MET B C 1
ATOM 1673 O O . MET B 1 79 ? -3.295 5.441 -6.301 1 98.88 79 MET B O 1
ATOM 1677 N N . VAL B 1 80 ? -4.355 5.715 -4.363 1 98.88 80 VAL B N 1
ATOM 1678 C CA . VAL B 1 80 ? -4.762 4.316 -4.266 1 98.88 80 VAL B CA 1
ATOM 1679 C C . VAL B 1 80 ? -6.254 4.238 -3.953 1 98.88 80 VAL B C 1
ATOM 1681 O O . VAL B 1 80 ? -6.863 5.227 -3.537 1 98.88 80 VAL B O 1
ATOM 1684 N N . PRO B 1 81 ? -6.891 3.061 -4.25 1 98.81 81 PRO B N 1
ATOM 1685 C CA . PRO B 1 81 ? -8.281 2.93 -3.799 1 98.81 81 PRO B CA 1
ATOM 1686 C C . PRO B 1 81 ? -8.43 3.107 -2.291 1 98.81 81 PRO B C 1
ATOM 1688 O O . PRO B 1 81 ? -7.43 3.236 -1.577 1 98.81 81 PRO B O 1
ATOM 1691 N N . ASN B 1 82 ? -9.656 3.186 -1.859 1 98.81 82 ASN B N 1
ATOM 1692 C CA . ASN B 1 82 ? -9.938 3.289 -0.431 1 98.81 82 ASN B CA 1
ATOM 1693 C C . ASN B 1 82 ? -9.539 2.02 0.313 1 98.81 82 ASN B C 1
ATOM 1695 O O . ASN B 1 82 ? -10.398 1.253 0.748 1 98.81 82 ASN B O 1
ATOM 1699 N N . ILE B 1 83 ? -8.273 1.874 0.514 1 98.88 83 ILE B N 1
ATOM 1700 C CA . ILE B 1 83 ? -7.727 0.702 1.189 1 98.88 83 ILE B CA 1
ATOM 1701 C C . ILE B 1 83 ? -8.055 0.769 2.682 1 98.88 83 ILE B C 1
ATOM 1703 O O . ILE B 1 83 ? -7.609 1.685 3.379 1 98.88 83 ILE B O 1
ATOM 1707 N N . THR B 1 84 ? -8.781 -0.234 3.133 1 98.75 84 THR B N 1
ATOM 1708 C CA . THR B 1 84 ? -9.164 -0.302 4.539 1 98.75 84 THR B CA 1
ATOM 1709 C C . THR B 1 84 ? -8.531 -1.515 5.215 1 98.75 84 THR B C 1
ATOM 1711 O O . THR B 1 84 ? -8.539 -1.621 6.441 1 98.75 84 THR B O 1
ATOM 1714 N N . ASN B 1 85 ? -7.996 -2.418 4.48 1 98.81 85 ASN B N 1
ATOM 1715 C CA . ASN B 1 85 ? -7.328 -3.621 4.969 1 98.81 85 ASN B CA 1
ATOM 1716 C C . ASN B 1 85 ? -5.988 -3.842 4.27 1 98.81 85 ASN B C 1
ATOM 1718 O O . ASN B 1 85 ? -5.934 -3.955 3.043 1 98.81 85 ASN B O 1
ATOM 1722 N N . ILE B 1 86 ? -4.953 -3.844 5.012 1 98.81 86 ILE B N 1
ATOM 1723 C CA . ILE B 1 86 ? -3.658 -4.32 4.535 1 98.81 86 ILE B CA 1
ATOM 1724 C C . ILE B 1 86 ? -3.469 -5.781 4.934 1 98.81 86 ILE B C 1
ATOM 1726 O O . ILE B 1 86 ? -3.324 -6.098 6.117 1 98.81 86 ILE B O 1
ATOM 1730 N N . CYS B 1 87 ? -3.465 -6.641 3.961 1 98.62 87 CYS B N 1
ATOM 1731 C CA . CYS B 1 87 ? -3.404 -8.078 4.227 1 98.62 87 CYS B CA 1
ATOM 1732 C C . CYS B 1 87 ? -2.1 -8.672 3.715 1 98.62 87 CYS B C 1
ATOM 1734 O O . CYS B 1 87 ? -1.603 -8.273 2.66 1 98.62 87 CYS B O 1
ATOM 1736 N N . TYR B 1 88 ? -1.625 -9.609 4.457 1 97.75 88 TYR B N 1
ATOM 1737 C CA . TYR B 1 88 ? -0.383 -10.258 4.055 1 97.75 88 TYR B CA 1
ATOM 1738 C C . TYR B 1 88 ? -0.329 -11.695 4.559 1 97.75 88 TYR B C 1
ATOM 1740 O O . TYR B 1 88 ? -1.05 -12.055 5.492 1 97.75 88 TYR B O 1
ATOM 1748 N N . GLY B 1 89 ? 0.37 -12.5 3.848 1 95.69 89 GLY B N 1
ATOM 1749 C CA . GLY B 1 89 ? 0.58 -13.875 4.27 1 95.69 89 GLY B CA 1
ATOM 1750 C C . GLY B 1 89 ? 1.894 -14.086 5 1 95.69 89 GLY B C 1
ATOM 1751 O O . GLY B 1 89 ? 2.643 -13.133 5.223 1 95.69 89 GLY B O 1
ATOM 1752 N N . ARG B 1 90 ? 2.166 -15.258 5.301 1 90.75 90 ARG B N 1
ATOM 1753 C CA . ARG B 1 90 ? 3.43 -15.594 5.945 1 90.75 90 ARG B CA 1
ATOM 1754 C C . ARG B 1 90 ? 4.594 -15.477 4.965 1 90.75 90 ARG B C 1
ATOM 1756 O O . ARG B 1 90 ? 4.441 -15.766 3.775 1 90.75 90 ARG B O 1
ATOM 1763 N N . GLY B 1 91 ? 5.715 -15.109 5.543 1 89.38 91 GLY B N 1
ATOM 1764 C CA . GLY B 1 91 ? 6.938 -15.133 4.758 1 89.38 91 GLY B CA 1
ATOM 1765 C C . GLY B 1 91 ? 6.984 -14.062 3.689 1 89.38 91 GLY B C 1
ATOM 1766 O O . GLY B 1 91 ? 7.59 -14.25 2.631 1 89.38 91 GLY B O 1
ATOM 1767 N N . VAL B 1 92 ? 6.301 -12.992 3.926 1 91.31 92 VAL B N 1
ATOM 1768 C CA . VAL B 1 92 ? 6.316 -11.891 2.965 1 91.31 92 VAL B CA 1
ATOM 1769 C C . VAL B 1 92 ? 7.707 -11.258 2.932 1 91.31 92 VAL B C 1
ATOM 1771 O O . VAL B 1 92 ? 8.445 -11.32 3.914 1 91.31 92 VAL B O 1
ATOM 1774 N N . GLY B 1 93 ? 8.133 -10.727 1.779 1 93.06 93 GLY B N 1
ATOM 1775 C CA . GLY B 1 93 ? 9.438 -10.125 1.562 1 93.06 93 GLY B CA 1
ATOM 1776 C C . GLY B 1 93 ? 9.5 -8.664 1.972 1 93.06 93 GLY B C 1
ATOM 1777 O O . GLY B 1 93 ? 10.242 -7.879 1.382 1 93.06 93 GLY B O 1
ATOM 1778 N N . TYR B 1 94 ? 8.641 -8.188 2.859 1 97.5 94 TYR B N 1
ATOM 1779 C CA . TYR B 1 94 ? 8.625 -6.824 3.381 1 97.5 94 TYR B CA 1
ATOM 1780 C C . TYR B 1 94 ? 8.297 -6.812 4.867 1 97.5 94 TYR B C 1
ATOM 1782 O O . TYR B 1 94 ? 7.82 -7.809 5.414 1 97.5 94 TYR B O 1
ATOM 1790 N N . LYS B 1 95 ? 8.57 -5.695 5.5 1 98 95 LYS B N 1
ATOM 1791 C CA . LYS B 1 95 ? 8.344 -5.516 6.93 1 98 95 LYS B CA 1
ATOM 1792 C C . LYS B 1 95 ? 7.094 -4.676 7.184 1 98 95 LYS B C 1
ATOM 1794 O O . LYS B 1 95 ? 6.789 -3.76 6.414 1 98 95 LYS B O 1
ATOM 1799 N N . ILE B 1 96 ? 6.398 -5.008 8.195 1 97.81 96 ILE B N 1
ATOM 1800 C CA . ILE B 1 96 ? 5.301 -4.199 8.703 1 97.81 96 ILE B CA 1
ATOM 1801 C C . ILE B 1 96 ? 5.672 -3.631 10.078 1 97.81 96 ILE B C 1
ATOM 1803 O O . ILE B 1 96 ? 5.969 -4.383 11.008 1 97.81 96 ILE B O 1
ATOM 1807 N N . GLU B 1 97 ? 5.613 -2.336 10.117 1 96.81 97 GLU B N 1
ATOM 1808 C CA . GLU B 1 97 ? 6.172 -1.704 11.312 1 96.81 97 GLU B CA 1
ATOM 1809 C C . GLU B 1 97 ? 5.289 -0.554 11.789 1 96.81 97 GLU B C 1
ATOM 1811 O O . GLU B 1 97 ? 4.961 0.346 11.016 1 96.81 97 GLU B O 1
ATOM 1816 N N . GLU B 1 98 ? 4.992 -0.611 13.062 1 97.75 98 GLU B N 1
ATOM 1817 C CA . GLU B 1 98 ? 4.371 0.551 13.688 1 97.75 98 GLU B CA 1
ATOM 1818 C C . GLU B 1 98 ? 5.418 1.554 14.164 1 97.75 98 GLU B C 1
ATOM 1820 O O . GLU B 1 98 ? 6.371 1.185 14.852 1 97.75 98 GLU B O 1
ATOM 1825 N N . VAL B 1 99 ? 5.238 2.766 13.789 1 97.81 99 VAL B N 1
ATOM 1826 C CA . VAL B 1 99 ? 6.09 3.85 14.258 1 97.81 99 VAL B CA 1
ATOM 1827 C C . VAL B 1 99 ? 5.43 4.555 15.438 1 97.81 99 VAL B C 1
ATOM 1829 O O . VAL B 1 99 ? 4.363 5.152 15.297 1 97.81 99 VAL B O 1
ATOM 1832 N N . VAL B 1 100 ? 6.027 4.523 16.562 1 96.19 100 VAL B N 1
ATOM 1833 C CA . VAL B 1 100 ? 5.469 5.102 17.781 1 96.19 100 VAL B CA 1
ATOM 1834 C C . VAL B 1 100 ? 6.074 6.484 18.031 1 96.19 100 VAL B C 1
ATOM 1836 O O . VAL B 1 100 ? 7.281 6.609 18.266 1 96.19 100 VAL B O 1
ATOM 1839 N N . LEU B 1 101 ? 5.266 7.43 18.016 1 96.62 101 LEU B N 1
ATOM 1840 C CA . LEU B 1 101 ? 5.688 8.812 18.219 1 96.62 101 LEU B CA 1
ATOM 1841 C C . LEU B 1 101 ? 5.367 9.273 19.625 1 96.62 101 LEU B C 1
ATOM 1843 O O . LEU B 1 101 ? 4.762 8.531 20.406 1 96.62 101 LEU B O 1
ATOM 1847 N N . SER B 1 102 ? 5.816 10.43 20.016 1 95.06 102 SER B N 1
ATOM 1848 C CA . SER B 1 102 ? 5.531 10.977 21.344 1 95.06 102 SER B CA 1
ATOM 1849 C C . SER B 1 102 ? 4.035 11.164 21.562 1 95.06 102 SER B C 1
ATOM 1851 O O . SER B 1 102 ? 3.275 11.281 20.594 1 95.06 102 SER B O 1
ATOM 1853 N N . GLU B 1 103 ? 3.688 11.242 22.75 1 93.56 103 GLU B N 1
ATOM 1854 C CA . GLU B 1 103 ? 2.279 11.414 23.094 1 93.56 103 GLU B CA 1
ATOM 1855 C C . GLU B 1 103 ? 1.742 12.75 22.578 1 93.56 103 GLU B C 1
ATOM 1857 O O . GLU B 1 103 ? 0.587 12.836 22.156 1 93.56 103 GLU B O 1
ATOM 1862 N N . GLU B 1 104 ? 2.555 13.68 22.719 1 94 104 GLU B N 1
ATOM 1863 C CA . GLU B 1 104 ? 2.146 15 22.266 1 94 104 GLU B CA 1
ATOM 1864 C C . GLU B 1 104 ? 1.804 14.992 20.781 1 94 104 GLU B C 1
ATOM 1866 O O . GLU B 1 104 ? 0.788 15.555 20.375 1 94 104 GLU B O 1
ATOM 1871 N N . ILE B 1 105 ? 2.545 14.266 20.047 1 93.94 105 ILE B N 1
ATOM 1872 C CA . ILE B 1 105 ? 2.346 14.188 18.609 1 93.94 105 ILE B CA 1
ATOM 1873 C C . ILE B 1 105 ? 1.125 13.32 18.312 1 93.94 105 ILE B C 1
ATOM 1875 O O . ILE B 1 105 ? 0.338 13.641 17.406 1 93.94 105 ILE B O 1
ATOM 1879 N N . GLN B 1 106 ? 0.958 12.367 19.047 1 93.19 106 GLN B N 1
ATOM 1880 C CA . GLN B 1 106 ? -0.12 11.406 18.844 1 93.19 106 GLN B CA 1
ATOM 1881 C C . GLN B 1 106 ? -1.481 12.039 19.125 1 93.19 106 GLN B C 1
ATOM 1883 O O . GLN B 1 106 ? -2.516 11.5 18.719 1 93.19 106 GLN B O 1
ATOM 1888 N N . GLN B 1 107 ? -1.489 13.156 19.75 1 93.12 107 GLN B N 1
ATOM 1889 C CA . GLN B 1 107 ? -2.73 13.82 20.141 1 93.12 107 GLN B CA 1
ATOM 1890 C C . GLN B 1 107 ? -3.268 14.68 19 1 93.12 107 GLN B C 1
ATOM 1892 O O . GLN B 1 107 ? -4.422 15.117 19.031 1 93.12 107 GLN B O 1
ATOM 1897 N N . ILE B 1 108 ? -2.494 14.867 18.031 1 93.31 108 ILE B N 1
ATOM 1898 C CA . ILE B 1 108 ? -2.949 15.641 16.891 1 93.31 108 ILE B CA 1
ATOM 1899 C C . ILE B 1 108 ? -3.91 14.805 16.047 1 93.31 108 ILE B C 1
ATOM 1901 O O . ILE B 1 108 ? -3.596 13.672 15.68 1 93.31 108 ILE B O 1
ATOM 1905 N N . SER B 1 109 ? -5.121 15.336 15.742 1 92.69 109 SER B N 1
ATOM 1906 C CA . SER B 1 109 ? -6.148 14.594 15.023 1 92.69 109 SER B CA 1
ATOM 1907 C C . SER B 1 109 ? -6.68 15.398 13.844 1 92.69 109 SER B C 1
ATOM 1909 O O . SER B 1 109 ? -7.027 16.578 13.992 1 92.69 109 SER B O 1
ATOM 1911 N N . ALA B 1 110 ? -6.762 14.727 12.719 1 94.69 110 ALA B N 1
ATOM 1912 C CA . ALA B 1 110 ? -7.324 15.359 11.531 1 94.69 110 ALA B CA 1
ATOM 1913 C C . ALA B 1 110 ? -8.773 15.773 11.758 1 94.69 110 ALA B C 1
ATOM 1915 O O . ALA B 1 110 ? -9.219 16.812 11.281 1 94.69 110 ALA B O 1
ATOM 1916 N N . THR B 1 111 ? -9.5 14.969 12.453 1 94.62 111 THR B N 1
ATOM 1917 C CA . THR B 1 111 ? -10.898 15.25 12.773 1 94.62 111 THR B CA 1
ATOM 1918 C C . THR B 1 111 ? -11.023 16.594 13.492 1 94.62 111 THR B C 1
ATOM 1920 O O . THR B 1 111 ? -11.859 17.422 13.117 1 94.62 111 THR B O 1
ATOM 1923 N N . LYS B 1 112 ? -10.195 16.797 14.492 1 96.06 112 LYS B N 1
ATOM 1924 C CA . LYS B 1 112 ? -10.227 18.047 15.258 1 96.06 112 LYS B CA 1
ATOM 1925 C C . LYS B 1 112 ? -9.82 19.234 14.391 1 96.06 112 LYS B C 1
ATOM 1927 O O . LYS B 1 112 ? -10.375 20.328 14.523 1 96.06 112 LYS B O 1
ATOM 1932 N N . ILE B 1 113 ? -8.867 19.047 13.555 1 96.25 113 ILE B N 1
ATOM 1933 C CA . ILE B 1 113 ? -8.398 20.094 12.672 1 96.25 113 ILE B CA 1
ATOM 1934 C C . ILE B 1 113 ? -9.516 20.516 11.719 1 96.25 113 ILE B C 1
ATOM 1936 O O . ILE B 1 113 ? -9.766 21.703 11.531 1 96.25 113 ILE B O 1
ATOM 1940 N N . ARG B 1 114 ? -10.211 19.547 11.148 1 96.62 114 ARG B N 1
ATOM 1941 C CA . ARG B 1 114 ? -11.312 19.875 10.25 1 96.62 114 ARG B CA 1
ATOM 1942 C C . ARG B 1 114 ? -12.422 20.609 10.992 1 96.62 114 ARG B C 1
ATOM 1944 O O . ARG B 1 114 ? -13.047 21.516 10.453 1 96.62 114 ARG B O 1
ATOM 1951 N N . ALA B 1 115 ? -12.703 20.172 12.203 1 96.81 115 ALA B N 1
ATOM 1952 C CA . ALA B 1 115 ? -13.703 20.859 13.023 1 96.81 115 ALA B CA 1
ATOM 1953 C C . ALA B 1 115 ? -13.359 22.328 13.211 1 96.81 115 ALA B C 1
ATOM 1955 O O . ALA B 1 115 ? -14.219 23.203 13.086 1 96.81 115 ALA B O 1
ATOM 1956 N N . LYS B 1 116 ? -12.117 22.609 13.57 1 96.31 116 LYS B N 1
ATOM 1957 C CA . LYS B 1 116 ? -11.648 23.984 13.742 1 96.31 116 LYS B CA 1
ATOM 1958 C C . LYS B 1 116 ? -11.758 24.766 12.438 1 96.31 116 LYS B C 1
ATOM 1960 O O . LYS B 1 116 ? -12.109 25.953 12.453 1 96.31 116 LYS B O 1
ATOM 1965 N N . MET B 1 117 ? -11.453 24.141 11.297 1 95.62 117 MET B N 1
ATOM 1966 C CA . MET B 1 117 ? -11.555 24.781 9.992 1 95.62 117 MET B CA 1
ATOM 1967 C C . MET B 1 117 ? -12.992 25.219 9.711 1 95.62 117 MET B C 1
ATOM 1969 O O . MET B 1 117 ? -13.219 26.281 9.125 1 95.62 117 MET B O 1
ATOM 1973 N N . ARG B 1 118 ? -13.93 24.406 10.062 1 95.69 118 ARG B N 1
ATOM 1974 C CA . ARG B 1 118 ? -15.336 24.719 9.859 1 95.69 118 ARG B CA 1
ATOM 1975 C C . ARG B 1 118 ? -15.766 25.875 10.75 1 95.69 118 ARG B C 1
ATOM 1977 O O . ARG B 1 118 ? -16.484 26.781 10.305 1 95.69 118 ARG B O 1
ATOM 1984 N N . GLU B 1 119 ? -15.32 25.797 11.977 1 96.06 119 GLU B N 1
ATOM 1985 C CA . GLU B 1 119 ? -15.617 26.875 12.914 1 96.06 119 GLU B CA 1
ATOM 1986 C C . GLU B 1 119 ? -15.086 28.219 12.406 1 96.06 119 GLU B C 1
ATOM 1988 O O . GLU B 1 119 ? -15.727 29.25 12.594 1 96.06 119 GLU B O 1
ATOM 1993 N N . ASP B 1 120 ? -13.945 28.203 11.797 1 95.88 120 ASP B N 1
ATOM 1994 C CA . ASP B 1 120 ? -13.289 29.406 11.312 1 95.88 120 ASP B CA 1
ATOM 1995 C C . ASP B 1 120 ? -13.828 29.812 9.938 1 95.88 120 ASP B C 1
ATOM 1997 O O . ASP B 1 120 ? -13.406 30.828 9.375 1 95.88 120 ASP B O 1
ATOM 2001 N N . GLY B 1 121 ? -14.633 28.922 9.289 1 92.56 121 GLY B N 1
ATOM 2002 C CA . GLY B 1 121 ? -15.266 29.234 8.016 1 92.56 121 GLY B CA 1
ATOM 2003 C C . GLY B 1 121 ? -14.406 28.891 6.816 1 92.56 121 GLY B C 1
ATOM 2004 O O . GLY B 1 121 ? -14.672 29.344 5.703 1 92.56 121 GLY B O 1
ATOM 2005 N N . LYS B 1 122 ? -13.484 28.109 7.008 1 91.94 122 LYS B N 1
ATOM 2006 C CA . LYS B 1 122 ? -12.555 27.766 5.941 1 91.94 122 LYS B CA 1
ATOM 2007 C C . LYS B 1 122 ? -12.977 26.484 5.234 1 91.94 122 LYS B C 1
ATOM 2009 O O . LYS B 1 122 ? -12.422 26.125 4.195 1 91.94 122 LYS B O 1
ATOM 2014 N N . LEU B 1 123 ? -13.828 25.703 5.914 1 89.94 123 LEU B N 1
ATOM 2015 C CA . LEU B 1 123 ? -14.359 24.438 5.41 1 89.94 123 LEU B CA 1
ATOM 2016 C C . LEU B 1 123 ? -15.875 24.391 5.523 1 89.94 123 LEU B C 1
ATOM 2018 O O . LEU B 1 123 ? -16.438 24.812 6.539 1 89.94 123 LEU B O 1
ATOM 2022 N N . LYS B 1 124 ? -16.484 24.031 4.418 1 81.19 124 LYS B N 1
ATOM 2023 C CA . LYS B 1 124 ? -17.938 23.984 4.414 1 81.19 124 LYS B CA 1
ATOM 2024 C C . LYS B 1 124 ? -18.469 22.766 5.172 1 81.19 124 LYS B C 1
ATOM 2026 O O . LYS B 1 124 ? -17.875 21.688 5.105 1 81.19 124 LYS B O 1
#

Nearest PDB structures (foldseek):
  6gzo-assembly1_A  TM=7.357E-01  e=3.116E-03  Lactococcus cremoris
  6gyf-assembly2_B  TM=7.355E-01  e=4.064E-03  Lactococcus cremoris
  6gye-assembly2_B  TM=8.142E-01  e=9.635E-03  Lactococcus cremoris
  6gzo-assembly2_B  TM=8.119E-01  e=1.257E-02  Lactococcus cremoris
  2x3f-assembly1_B  TM=4.745E-01  e=2.441E-02  Staphylococcus aureus subsp. aureus MRSA252